Protein AF-A0A7S1DE51-F1 (afdb_monomer)

Solvent-accessible surface area (backbone atoms only — not comparable to full-atom values): 12228 Å² total; per-residue (Å²): 134,90,85,90,79,68,69,66,63,54,55,54,55,53,52,54,51,40,44,75,69,64,74,58,67,80,78,76,66,82,77,62,55,68,38,77,47,68,48,75,79,37,70,36,17,34,47,42,58,67,30,82,71,28,34,23,22,79,42,65,69,58,28,50,63,46,34,77,73,41,85,66,42,11,26,41,23,38,54,49,58,64,81,82,48,47,95,38,59,60,77,14,38,22,24,26,13,25,28,75,53,72,40,83,38,93,64,51,15,33,19,30,40,53,43,79,44,62,62,79,69,82,79,80,80,89,79,77,87,81,74,77,70,85,72,81,73,84,54,96,76,47,67,63,53,55,52,49,51,52,49,50,52,52,50,48,51,52,51,54,51,50,52,52,52,45,58,74,68,66,52,80,70,59,61,61,51,54,55,54,50,52,56,52,49,50,59,56,61,65,65,71,80,74,70,89,82,82,81,89,79,79,90,81,128

pLDDT: mean 72.4, std 18.57, range [36.94, 95.94]

Mean predicted aligned error: 20.58 Å

Organism: Hemiselmis andersenii (NCBI:txid464988)

Sequence (205 aa):
GGGSTGSEAAALGDIERMVSKGQLTPEQEPSGELCRSYSAPVQSKYLEGCVDECRSFETLQEAENHCDRVEGCGGVTHSLYGEGQSWHEGVGPYEVRAGPALKASKDGDISWVRIEHDCNDDSQGGFGSWGGEYVTDVEQTETSLITFVTWLVLLGGVFAGGVMFSYKKGHPVTVTYVDRARDALQKVVGRKVNIPGASERYEAL

Structure (mmCIF, N/CA/C/O backbone):
data_AF-A0A7S1DE51-F1
#
_entry.id   AF-A0A7S1DE51-F1
#
loop_
_atom_site.group_PDB
_atom_site.id
_atom_site.type_symbol
_atom_site.label_atom_id
_atom_site.label_alt_id
_atom_site.label_comp_id
_atom_site.label_asym_id
_atom_site.label_entity_id
_atom_site.label_seq_id
_atom_site.pdbx_PDB_ins_code
_atom_site.Cartn_x
_atom_site.Cartn_y
_atom_site.Cartn_z
_atom_site.occupancy
_atom_site.B_iso_or_equiv
_atom_site.auth_seq_id
_atom_site.auth_comp_id
_atom_site.auth_asym_id
_atom_site.auth_atom_id
_atom_site.pdbx_PDB_model_num
ATOM 1 N N . GLY A 1 1 ? -22.279 -63.263 46.364 1.00 36.94 1 GLY A N 1
ATOM 2 C CA . GLY A 1 1 ? -21.179 -62.457 45.800 1.00 36.94 1 GLY A CA 1
ATOM 3 C C . GLY A 1 1 ? -21.762 -61.629 44.681 1.00 36.94 1 GLY A C 1
ATOM 4 O O . GLY A 1 1 ? -22.474 -62.201 43.876 1.00 36.94 1 GLY A O 1
ATOM 5 N N . GLY A 1 2 ? -21.645 -60.307 44.640 1.00 49.06 2 GLY A N 1
ATOM 6 C CA . GLY A 1 2 ? -20.615 -59.453 45.229 1.00 49.06 2 GLY A CA 1
ATOM 7 C C . GLY A 1 2 ? -19.524 -59.216 44.189 1.00 49.06 2 GLY A C 1
ATOM 8 O O . GLY A 1 2 ? -18.659 -60.071 44.035 1.00 49.06 2 GLY A O 1
ATOM 9 N N . GLY A 1 3 ? -19.588 -58.089 43.479 1.00 46.81 3 GLY A N 1
ATOM 10 C CA . GLY A 1 3 ? -18.534 -57.665 42.564 1.00 46.81 3 GLY A CA 1
ATOM 11 C C . GLY A 1 3 ? -18.911 -56.424 41.757 1.00 46.81 3 GLY A C 1
ATOM 12 O O . GLY A 1 3 ? -19.877 -56.460 41.008 1.00 46.81 3 GLY A O 1
ATOM 13 N N . SER A 1 4 ? -18.086 -55.380 41.879 1.00 51.09 4 SER A N 1
ATOM 14 C CA . SER A 1 4 ? -18.005 -54.204 40.997 1.00 51.09 4 SER A CA 1
ATOM 15 C C . SER A 1 4 ? -18.902 -52.987 41.287 1.00 51.09 4 SER A C 1
ATOM 17 O O . SER A 1 4 ? -19.628 -52.528 40.416 1.00 51.09 4 SER A O 1
ATOM 19 N N . THR A 1 5 ? -18.771 -52.382 42.473 1.00 54.12 5 THR A N 1
ATOM 20 C CA . THR A 1 5 ? -19.170 -50.970 42.711 1.00 54.12 5 THR A CA 1
ATOM 21 C C . THR A 1 5 ? -18.009 -50.088 43.202 1.00 54.12 5 THR A C 1
ATOM 23 O O . THR A 1 5 ? -18.219 -48.958 43.627 1.00 54.12 5 THR A O 1
ATOM 26 N N . GLY A 1 6 ? -16.769 -50.596 43.178 1.00 55.41 6 GLY A N 1
ATOM 27 C CA . GLY A 1 6 ? -15.607 -49.920 43.774 1.00 55.41 6 GLY A CA 1
ATOM 28 C C . GLY A 1 6 ? -14.808 -49.006 42.838 1.00 55.41 6 GLY A C 1
ATOM 29 O O . GLY A 1 6 ? -14.105 -48.126 43.321 1.00 55.41 6 GLY A O 1
ATOM 30 N N . SER A 1 7 ? -14.888 -49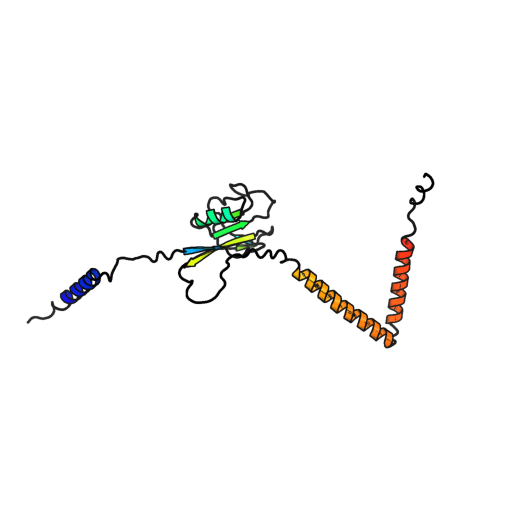.192 41.517 1.00 55.84 7 SER A N 1
ATOM 31 C CA . SER A 1 7 ? -14.033 -48.469 40.560 1.00 55.84 7 SER A CA 1
ATOM 32 C C . SER A 1 7 ? -14.594 -47.113 40.120 1.00 55.84 7 SER A C 1
ATOM 34 O O . SER A 1 7 ? -13.819 -46.207 39.835 1.00 55.84 7 SER A O 1
ATOM 36 N N . GLU A 1 8 ? -15.917 -46.936 40.106 1.00 54.56 8 GLU A N 1
ATOM 37 C CA . GLU A 1 8 ? -16.558 -45.670 39.700 1.00 54.56 8 GLU A CA 1
ATOM 38 C C . GLU A 1 8 ? -16.436 -44.575 40.769 1.00 54.56 8 GLU A C 1
ATOM 40 O O . GLU A 1 8 ? -16.140 -43.424 40.453 1.00 54.56 8 GLU A O 1
ATOM 45 N N . ALA A 1 9 ? -16.574 -44.934 42.049 1.00 57.22 9 ALA A N 1
ATOM 46 C CA . ALA A 1 9 ? -16.445 -43.976 43.148 1.00 57.22 9 ALA A CA 1
ATOM 47 C C . ALA A 1 9 ? -15.004 -43.455 43.316 1.00 57.22 9 ALA A C 1
ATOM 49 O O . ALA A 1 9 ? -14.800 -42.326 43.758 1.00 57.22 9 ALA A O 1
ATOM 50 N N . ALA A 1 10 ? -14.001 -44.255 42.935 1.00 58.66 10 ALA A N 1
ATOM 51 C CA . ALA A 1 10 ? -12.597 -43.856 42.993 1.00 58.66 10 ALA A CA 1
ATOM 52 C C . ALA A 1 10 ? -12.222 -42.849 41.890 1.00 58.66 10 ALA A C 1
ATOM 54 O O . ALA A 1 10 ? -11.435 -41.942 42.145 1.00 58.66 10 ALA A O 1
ATOM 55 N N . ALA A 1 11 ? -12.811 -42.965 40.694 1.00 59.16 11 ALA A N 1
ATOM 56 C CA . ALA A 1 11 ? -12.540 -42.050 39.584 1.00 59.16 11 ALA A CA 1
ATOM 57 C C . ALA A 1 11 ? -13.126 -40.647 39.824 1.00 59.16 11 ALA A C 1
ATOM 59 O O . ALA A 1 11 ? -12.487 -39.645 39.512 1.00 59.16 11 ALA A O 1
ATOM 60 N N . LEU A 1 12 ? -14.311 -40.564 40.438 1.00 61.12 12 LEU A N 1
ATOM 61 C CA . LEU A 1 12 ? -14.956 -39.285 40.759 1.00 61.12 12 LEU A CA 1
ATOM 62 C C . LEU A 1 12 ? -14.202 -38.500 41.843 1.00 61.12 12 LEU A C 1
ATOM 64 O O . LEU A 1 12 ? -14.024 -37.290 41.711 1.00 61.12 12 LEU A O 1
ATOM 68 N N . GLY A 1 13 ? -13.690 -39.186 42.869 1.00 67.50 13 GLY A N 1
ATOM 69 C CA . GLY A 1 13 ? -12.900 -38.542 43.922 1.00 67.50 13 GLY A CA 1
ATOM 70 C C . GLY A 1 13 ? -11.566 -37.975 43.425 1.00 67.50 13 GLY A C 1
ATOM 71 O O . GLY A 1 13 ? -11.084 -36.975 43.957 1.00 67.50 13 GLY A O 1
ATOM 72 N N . ASP A 1 14 ? -10.975 -38.577 42.389 1.00 68.31 14 ASP A N 1
ATOM 73 C CA . ASP A 1 14 ? -9.725 -38.081 41.803 1.00 68.31 14 ASP A CA 1
ATOM 74 C C . ASP A 1 14 ? -9.958 -36.830 40.941 1.00 68.31 14 ASP A C 1
ATOM 76 O O . ASP A 1 14 ? -9.153 -35.899 40.972 1.00 68.31 14 ASP A O 1
ATOM 80 N N . ILE A 1 15 ? -11.107 -36.741 40.260 1.00 63.12 15 ILE A N 1
ATOM 81 C CA . ILE A 1 15 ? -11.515 -35.539 39.517 1.00 63.12 15 ILE A CA 1
ATOM 82 C C . ILE A 1 15 ? -11.759 -34.364 40.474 1.00 63.12 15 ILE A C 1
ATOM 84 O O . ILE A 1 15 ? -11.197 -33.289 40.267 1.00 63.12 15 ILE A O 1
ATOM 88 N N . GLU A 1 16 ? -12.506 -34.558 41.567 1.00 69.62 16 GLU A N 1
ATOM 89 C CA . GLU A 1 16 ? -12.708 -33.503 42.578 1.00 69.62 16 GLU A CA 1
ATOM 90 C C . GLU A 1 16 ? -11.390 -33.053 43.219 1.00 69.62 16 GLU A C 1
ATOM 92 O O . GLU A 1 16 ? -11.189 -31.867 43.491 1.00 69.62 16 GLU A O 1
ATOM 97 N N . ARG A 1 17 ? -10.445 -33.979 43.409 1.00 67.56 17 ARG A N 1
ATOM 98 C CA . ARG A 1 17 ? -9.114 -33.658 43.928 1.00 67.56 17 ARG A CA 1
ATOM 99 C C . ARG A 1 17 ? -8.285 -32.832 42.945 1.00 67.56 17 ARG A C 1
ATOM 101 O O . ARG A 1 17 ? -7.527 -31.971 43.389 1.00 67.56 17 ARG A O 1
ATOM 108 N N . MET A 1 18 ? -8.410 -33.079 41.643 1.00 59.53 18 MET A N 1
ATOM 109 C CA . MET A 1 18 ? -7.743 -32.289 40.601 1.00 59.53 18 MET A CA 1
ATOM 110 C C . MET A 1 18 ? -8.354 -30.886 40.468 1.00 59.53 18 MET A C 1
ATOM 112 O O . MET A 1 18 ? -7.611 -29.909 40.363 1.00 59.53 18 MET A O 1
ATOM 116 N N . VAL A 1 19 ? -9.679 -30.756 40.592 1.00 67.25 19 VAL A N 1
ATOM 117 C CA . VAL A 1 19 ? -10.373 -29.454 40.629 1.00 67.25 19 VAL A CA 1
ATOM 118 C C . VAL A 1 19 ? -9.994 -28.663 41.888 1.00 67.25 19 VAL A C 1
ATOM 120 O O . VAL A 1 19 ? -9.613 -27.498 41.801 1.00 67.25 19 VAL A O 1
ATOM 123 N N . SER A 1 20 ? -9.989 -29.303 43.063 1.00 68.62 20 SER A N 1
ATOM 124 C CA . SER A 1 20 ? -9.637 -28.656 44.338 1.00 68.62 20 SER A CA 1
ATOM 125 C C . SER A 1 20 ? -8.171 -28.218 44.423 1.00 68.62 20 SER A C 1
ATOM 127 O O . SER A 1 20 ? -7.861 -27.295 45.176 1.00 68.62 20 SER A O 1
ATOM 129 N N . LYS A 1 21 ? -7.264 -28.865 43.684 1.00 66.94 21 LYS A N 1
ATOM 130 C CA . LYS A 1 21 ? -5.850 -28.469 43.588 1.00 66.94 21 LYS A CA 1
ATOM 131 C C . LYS A 1 21 ? -5.604 -27.341 42.576 1.00 66.94 21 LYS A C 1
ATOM 133 O O . LYS A 1 21 ? -4.448 -26.984 42.368 1.00 66.94 21 LYS A O 1
ATOM 138 N N . GLY A 1 22 ? -6.654 -26.793 41.958 1.00 55.06 22 GLY A N 1
ATOM 139 C CA . GLY A 1 22 ? -6.544 -25.707 40.982 1.00 55.06 22 GLY A CA 1
ATOM 140 C C . GLY A 1 22 ? -5.942 -26.136 39.643 1.00 55.06 22 GLY A C 1
ATOM 141 O O . GLY A 1 22 ? -5.444 -25.292 38.910 1.00 55.06 22 GLY A O 1
ATOM 142 N N . GLN A 1 23 ? -5.954 -27.436 39.324 1.00 54.50 23 GLN A N 1
ATOM 143 C CA . GLN A 1 23 ? -5.400 -27.962 38.069 1.00 54.50 23 GLN A CA 1
ATOM 144 C C . GLN A 1 23 ? -6.380 -27.901 36.892 1.00 54.50 23 GLN A C 1
ATOM 146 O O . GLN A 1 23 ? -5.978 -28.113 35.753 1.00 54.50 23 GLN A O 1
ATOM 151 N N . LEU A 1 24 ? -7.652 -27.610 37.161 1.00 42.78 24 LEU A N 1
ATOM 152 C CA . LEU A 1 24 ? -8.695 -27.411 36.161 1.00 42.78 24 LEU A CA 1
ATOM 153 C C . LEU A 1 24 ? -9.389 -26.084 36.463 1.00 42.78 24 LEU A C 1
ATOM 155 O O . LEU A 1 24 ? -10.476 -26.044 37.037 1.00 42.78 24 LEU A O 1
ATOM 159 N N . THR A 1 25 ? -8.721 -24.979 36.150 1.00 47.88 25 THR A N 1
ATOM 160 C CA . THR A 1 25 ? -9.425 -23.713 35.942 1.00 47.88 25 THR A CA 1
ATOM 161 C C . THR A 1 25 ? -10.254 -23.853 34.659 1.00 47.88 25 THR A C 1
ATOM 163 O O . THR A 1 25 ? -9.690 -24.298 33.657 1.00 47.88 25 THR A O 1
ATOM 166 N N . PRO A 1 26 ? -11.563 -23.533 34.668 1.00 51.66 26 PRO A N 1
ATOM 167 C CA . PRO A 1 26 ? -12.362 -23.496 33.443 1.00 51.66 26 PRO A CA 1
ATOM 168 C C . PRO A 1 26 ? -11.703 -22.508 32.483 1.00 51.66 26 PRO A C 1
ATOM 170 O O . PRO A 1 26 ? -11.252 -21.464 32.954 1.00 51.66 26 PRO A O 1
ATOM 173 N N . GLU A 1 27 ? -11.592 -22.891 31.208 1.00 50.53 27 GLU A N 1
ATOM 174 C CA . GLU A 1 27 ? -10.968 -22.153 30.107 1.00 50.53 27 GLU A CA 1
ATOM 175 C C . GLU A 1 27 ? -10.481 -20.747 30.482 1.00 50.53 27 GLU A C 1
ATOM 177 O O . GLU A 1 27 ? -11.200 -19.754 30.365 1.00 50.53 27 GLU A O 1
ATOM 182 N N . GLN A 1 28 ? -9.207 -20.646 30.861 1.00 45.66 28 GLN A N 1
ATOM 183 C CA . GLN A 1 28 ? -8.476 -19.474 30.426 1.00 45.66 28 GLN A CA 1
ATOM 184 C C . GLN A 1 28 ? -8.358 -19.655 28.917 1.00 45.66 28 GLN A C 1
ATOM 186 O O . GLN A 1 28 ? -7.453 -20.343 28.442 1.00 45.66 28 GLN A O 1
ATOM 191 N N . GLU A 1 29 ? -9.348 -19.134 28.179 1.00 51.69 29 GLU A N 1
ATOM 192 C CA . GLU A 1 29 ? -9.163 -18.872 26.760 1.00 51.69 29 GLU A CA 1
ATOM 193 C C . GLU A 1 29 ? -7.787 -18.223 26.651 1.00 51.69 29 GLU A C 1
ATOM 195 O O . GLU A 1 29 ? -7.493 -17.306 27.434 1.00 51.69 29 GLU A O 1
ATOM 200 N N . PRO A 1 30 ? -6.897 -18.700 25.769 1.00 50.75 30 PRO A N 1
ATOM 201 C CA . PRO A 1 30 ? -5.771 -17.883 25.412 1.00 50.75 30 PRO A CA 1
ATOM 202 C C . PRO A 1 30 ? -6.393 -16.645 24.770 1.00 50.75 30 PRO A C 1
ATOM 204 O O . PRO A 1 30 ? -6.630 -16.599 23.568 1.00 50.75 30 PRO A O 1
ATOM 207 N N . SER A 1 31 ? -6.635 -15.609 25.571 1.00 52.12 31 SER A N 1
ATOM 208 C CA . SER A 1 31 ? -6.520 -14.238 25.125 1.00 52.12 31 SER A CA 1
ATOM 209 C C . SER A 1 31 ? -5.041 -14.050 24.788 1.00 52.12 31 SER A C 1
ATOM 211 O O . SER A 1 31 ? -4.317 -13.336 25.479 1.00 52.12 31 SER A O 1
ATOM 213 N N . GLY A 1 32 ? -4.557 -14.799 23.791 1.00 56.06 32 GLY A N 1
ATOM 214 C CA . GLY A 1 32 ? -3.390 -14.419 23.037 1.00 56.06 32 GLY A CA 1
ATOM 215 C C . GLY A 1 32 ? -3.773 -13.055 22.520 1.00 56.06 32 GLY A C 1
ATOM 216 O O . GLY A 1 32 ? -4.706 -12.923 21.727 1.00 56.06 32 GLY A O 1
ATOM 217 N N . GLU A 1 33 ? -3.186 -12.033 23.126 1.00 65.75 33 GLU A N 1
ATOM 218 C CA . GLU A 1 33 ? -3.316 -10.681 22.636 1.00 65.75 33 GLU A CA 1
ATOM 219 C C . GLU A 1 33 ? -2.881 -10.760 21.170 1.00 65.75 33 GLU A C 1
ATOM 221 O O . GLU A 1 33 ? -1.765 -11.178 20.860 1.00 65.75 33 GLU A O 1
ATOM 226 N N . LEU A 1 34 ? -3.830 -10.550 20.258 1.00 73.44 34 LEU A N 1
ATOM 227 C CA . LEU A 1 34 ? -3.535 -10.545 18.835 1.00 73.44 34 LEU A CA 1
ATOM 228 C C . LEU A 1 34 ? -2.923 -9.186 18.541 1.00 73.44 34 LEU A C 1
ATOM 230 O O . LEU A 1 34 ? -3.608 -8.159 18.572 1.00 73.44 34 LEU A O 1
ATOM 234 N N . CYS A 1 35 ? -1.627 -9.192 18.267 1.00 83.94 35 CYS A N 1
ATOM 235 C CA . CYS A 1 35 ? -0.917 -8.020 17.807 1.00 83.94 35 CYS A CA 1
ATOM 236 C C . CYS A 1 35 ? -1.317 -7.763 16.355 1.00 83.94 35 CYS A C 1
ATOM 238 O O . CYS A 1 35 ? -1.325 -8.663 15.509 1.00 83.94 35 CYS A O 1
ATOM 240 N N . ARG A 1 36 ? -1.664 -6.509 16.064 1.00 86.56 36 ARG A N 1
ATOM 241 C CA . ARG A 1 36 ? -1.970 -6.047 14.710 1.00 86.56 36 ARG A CA 1
ATOM 242 C C . ARG A 1 36 ? -0.762 -5.297 14.175 1.00 86.56 36 ARG A C 1
ATOM 244 O O . ARG A 1 36 ? -0.235 -4.409 14.838 1.00 86.56 36 ARG A O 1
ATOM 251 N N . SER A 1 37 ? -0.315 -5.674 12.989 1.00 90.69 37 SER A N 1
ATOM 252 C CA . SER A 1 37 ? 0.696 -4.947 12.226 1.00 90.69 37 SER A CA 1
ATOM 253 C C . SER A 1 37 ? 0.227 -4.755 10.790 1.00 90.69 37 SER A C 1
ATOM 255 O O . SER A 1 37 ? -0.754 -5.359 10.353 1.00 90.69 37 SER A O 1
ATOM 257 N N . TYR A 1 38 ? 0.922 -3.898 10.050 1.00 92.50 38 TYR A N 1
ATOM 258 C CA . TYR A 1 38 ? 0.619 -3.612 8.654 1.00 92.50 38 TYR A CA 1
ATOM 259 C C . TYR A 1 38 ? 1.769 -4.067 7.760 1.00 92.50 38 TYR A C 1
ATOM 261 O O . TYR A 1 38 ? 2.944 -3.985 8.125 1.00 92.50 38 TYR A O 1
ATOM 269 N N . SER A 1 39 ? 1.429 -4.582 6.580 1.00 93.38 39 SER A N 1
ATOM 270 C CA . SER A 1 39 ? 2.417 -4.966 5.577 1.00 93.38 39 SER A CA 1
ATOM 271 C C . SER A 1 39 ? 3.178 -3.751 5.048 1.00 93.38 39 SER A C 1
ATOM 273 O O . SER A 1 39 ? 2.700 -2.620 5.098 1.00 93.38 39 SER A O 1
ATOM 275 N N . ALA A 1 40 ? 4.320 -4.001 4.407 1.00 93.31 40 ALA A N 1
ATOM 276 C CA . ALA A 1 40 ? 4.942 -3.008 3.537 1.00 93.31 40 ALA A CA 1
ATOM 277 C C . ALA A 1 40 ? 3.950 -2.517 2.451 1.00 93.31 40 ALA A C 1
ATOM 279 O O . ALA A 1 40 ? 3.053 -3.280 2.062 1.00 93.31 40 ALA A O 1
ATOM 280 N N . PRO A 1 41 ? 4.111 -1.280 1.940 1.00 94.00 41 PRO A N 1
ATOM 281 C CA . PRO A 1 41 ? 3.231 -0.718 0.921 1.00 94.00 41 PRO A CA 1
ATOM 282 C C . PRO A 1 41 ? 3.269 -1.547 -0.365 1.00 94.00 41 PRO A C 1
ATOM 284 O O . PRO A 1 41 ? 4.320 -1.736 -0.983 1.00 94.00 41 PRO A O 1
ATOM 287 N N . VAL A 1 42 ? 2.103 -2.014 -0.804 1.00 93.94 42 VAL A N 1
ATOM 288 C CA . VAL A 1 42 ? 1.945 -2.773 -2.044 1.00 93.94 42 VAL A CA 1
ATOM 289 C C . VAL A 1 42 ? 1.469 -1.837 -3.147 1.00 93.94 42 VAL A C 1
ATOM 291 O O . VAL A 1 42 ? 0.316 -1.414 -3.154 1.00 93.94 42 VAL A O 1
ATOM 294 N N . GLN A 1 43 ? 2.361 -1.518 -4.083 1.00 94.38 43 GLN A N 1
ATOM 295 C CA . GLN A 1 43 ? 2.077 -0.593 -5.182 1.00 94.38 43 GLN A CA 1
ATOM 296 C C . GLN A 1 43 ? 1.182 -1.202 -6.268 1.00 94.38 43 GLN A C 1
ATOM 298 O O . GLN A 1 43 ? 1.215 -2.411 -6.520 1.00 94.38 43 GLN A O 1
ATOM 303 N N . SER A 1 44 ? 0.451 -0.332 -6.976 1.00 92.44 44 SER A N 1
ATOM 304 C CA . SER A 1 44 ? -0.457 -0.686 -8.078 1.00 92.44 44 SER A CA 1
ATOM 305 C C . SER A 1 44 ? -1.494 -1.744 -7.697 1.00 92.44 44 SER A C 1
ATOM 307 O O . SER A 1 44 ? -1.949 -2.525 -8.542 1.00 92.44 44 SER A O 1
ATOM 309 N N . LYS A 1 45 ? -1.869 -1.793 -6.417 1.00 93.38 45 LYS A N 1
ATOM 310 C CA . LYS A 1 45 ? -2.876 -2.711 -5.900 1.00 93.38 45 LYS A CA 1
ATOM 311 C C . LYS A 1 45 ? -3.749 -2.037 -4.856 1.00 93.38 45 LYS A C 1
ATOM 313 O O . LYS A 1 45 ? -3.275 -1.247 -4.047 1.00 93.38 45 LYS A O 1
ATOM 318 N N . TYR A 1 46 ? -5.018 -2.419 -4.865 1.00 92.62 46 TYR A N 1
ATOM 319 C CA . TYR A 1 46 ? -6.020 -1.970 -3.909 1.00 92.62 46 TYR A CA 1
ATOM 320 C C . TYR A 1 46 ? -6.627 -3.162 -3.164 1.00 92.62 46 TYR A C 1
ATOM 322 O O . TYR A 1 46 ? -6.706 -4.265 -3.719 1.00 92.62 46 TYR A O 1
ATOM 330 N N . LEU A 1 47 ? -7.073 -2.955 -1.926 1.00 93.38 47 LEU A N 1
ATOM 331 C CA . LEU A 1 47 ? -7.806 -3.971 -1.166 1.00 93.38 47 LEU A CA 1
ATOM 332 C C . LEU A 1 47 ? -9.269 -4.020 -1.609 1.00 93.38 47 LEU A C 1
ATOM 334 O O . LEU A 1 47 ? -9.918 -2.990 -1.785 1.00 93.38 47 LEU A O 1
ATOM 338 N N . GLU A 1 48 ? -9.810 -5.212 -1.825 1.00 91.62 48 GLU A N 1
ATOM 339 C CA . GLU A 1 48 ? -11.220 -5.356 -2.185 1.00 91.62 48 GLU A CA 1
ATOM 340 C C . GLU A 1 48 ? -12.145 -5.266 -0.963 1.00 91.62 48 GLU A C 1
ATOM 342 O O . GLU A 1 48 ? -11.832 -5.770 0.110 1.00 91.62 48 GLU A O 1
ATOM 347 N N . GLY A 1 49 ? -13.336 -4.697 -1.162 1.00 89.94 49 GLY A N 1
ATOM 348 C CA . GLY A 1 49 ? -14.403 -4.670 -0.166 1.00 89.94 49 GLY A CA 1
ATOM 349 C C . GLY A 1 49 ? -14.365 -3.419 0.705 1.00 89.94 49 GLY A C 1
ATOM 350 O O . GLY A 1 49 ? -13.299 -2.936 1.077 1.00 89.94 49 GLY A O 1
ATOM 351 N N . CYS A 1 50 ? -15.547 -2.906 1.036 1.00 89.31 50 CYS A N 1
ATOM 352 C CA . CYS A 1 50 ? -15.697 -1.773 1.940 1.00 89.31 50 CYS A CA 1
ATOM 353 C C . CYS A 1 50 ? -15.980 -2.252 3.355 1.00 89.31 50 CYS A C 1
ATOM 355 O O . CYS A 1 50 ? -16.796 -3.151 3.560 1.00 89.31 50 CYS A O 1
ATOM 357 N N . VAL A 1 51 ? -15.333 -1.606 4.316 1.00 92.12 51 VAL A N 1
ATOM 358 C CA . VAL A 1 51 ? -15.656 -1.709 5.735 1.00 92.12 51 VAL A CA 1
ATOM 359 C C . VAL A 1 51 ? -15.968 -0.303 6.232 1.00 92.12 51 VAL A C 1
ATOM 361 O O . VAL A 1 51 ? -15.363 0.644 5.736 1.00 92.12 51 VAL A O 1
ATOM 364 N N . ASP A 1 52 ? -16.939 -0.162 7.136 1.00 89.94 52 ASP A N 1
ATOM 365 C CA . ASP A 1 52 ? -17.375 1.149 7.645 1.00 89.94 52 ASP A CA 1
ATOM 366 C C . ASP A 1 52 ? -17.614 2.165 6.508 1.00 89.94 52 ASP A C 1
ATOM 368 O O . ASP A 1 52 ? -17.014 3.230 6.463 1.00 89.94 52 ASP A O 1
ATOM 372 N N . GLU A 1 53 ? -18.394 1.761 5.499 1.00 88.81 53 GLU A N 1
ATOM 373 C CA . GLU A 1 53 ? -18.710 2.583 4.317 1.00 88.81 53 GLU A CA 1
ATOM 374 C C . GLU A 1 53 ? -17.489 3.067 3.506 1.00 88.81 53 GLU A C 1
ATOM 376 O O . GLU A 1 53 ? -17.572 4.067 2.801 1.00 88.81 53 GLU A O 1
ATOM 381 N N . CYS A 1 54 ? -16.370 2.326 3.544 1.00 89.06 54 CYS A N 1
ATOM 382 C CA . CYS A 1 54 ? -15.107 2.727 2.907 1.00 89.06 54 CYS A CA 1
ATOM 383 C C . CYS A 1 54 ? -14.611 4.089 3.424 1.00 89.06 54 CYS A C 1
ATOM 385 O O . CYS A 1 54 ? -14.100 4.912 2.66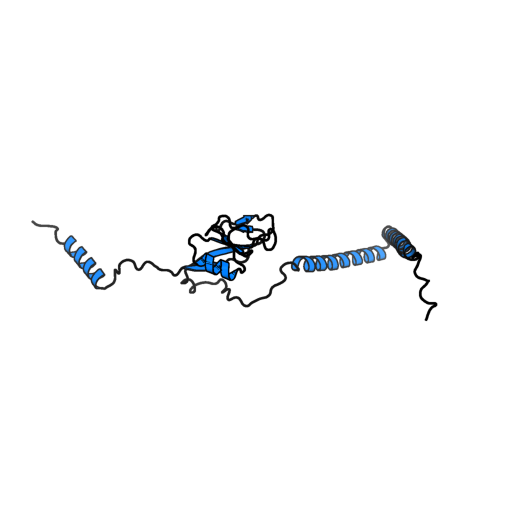1 1.00 89.06 54 CYS A O 1
ATOM 387 N N . ARG A 1 55 ? -14.778 4.335 4.729 1.00 90.88 55 ARG A N 1
ATOM 388 C CA . ARG A 1 55 ? -14.423 5.611 5.341 1.00 90.88 55 ARG A CA 1
ATOM 389 C C . ARG A 1 55 ? -12.997 6.034 5.009 1.00 90.88 55 ARG A C 1
ATOM 391 O O . ARG A 1 55 ? -12.060 5.236 5.101 1.00 90.88 55 ARG A O 1
ATOM 398 N N . SER A 1 56 ? -12.854 7.305 4.650 1.00 91.75 56 SER A N 1
ATOM 399 C CA . SER A 1 56 ? -11.583 7.884 4.231 1.00 91.75 56 SER A CA 1
ATOM 400 C C . SER A 1 56 ? -11.009 8.883 5.239 1.00 91.75 56 SER A C 1
ATOM 402 O O . SER A 1 56 ? -11.738 9.637 5.890 1.00 91.75 56 SER A O 1
ATOM 404 N N . PHE A 1 57 ? -9.682 8.899 5.340 1.00 92.19 57 PHE A N 1
ATOM 405 C CA . PHE A 1 57 ? -8.902 9.667 6.307 1.00 92.19 57 PHE A CA 1
ATOM 406 C C . PHE A 1 57 ? -7.790 10.453 5.612 1.00 92.19 57 PHE A C 1
ATOM 408 O O . PHE A 1 57 ? -7.310 10.074 4.539 1.00 92.19 57 PHE A O 1
ATOM 415 N N . GLU A 1 58 ? -7.362 11.554 6.231 1.00 91.06 58 GLU A N 1
ATOM 416 C CA . GLU A 1 58 ? -6.301 12.414 5.686 1.00 91.06 58 GLU A CA 1
ATOM 417 C C . GLU A 1 58 ? -4.917 11.770 5.800 1.00 91.06 58 GLU A C 1
ATOM 419 O O . GLU A 1 58 ? -4.043 12.020 4.970 1.00 91.06 58 GLU A O 1
ATOM 424 N N . THR A 1 59 ? -4.713 10.931 6.819 1.00 92.75 59 THR A N 1
ATOM 425 C CA . THR A 1 59 ? -3.415 10.322 7.118 1.00 92.75 59 THR A CA 1
ATOM 426 C C . THR A 1 59 ? -3.509 8.804 7.219 1.00 92.75 59 THR A C 1
ATOM 428 O O . THR A 1 59 ? -4.506 8.260 7.696 1.00 92.75 59 THR A O 1
ATOM 431 N N . LEU A 1 60 ? -2.430 8.121 6.821 1.00 93.88 60 LEU A N 1
ATOM 432 C CA . LEU A 1 60 ? -2.310 6.666 6.938 1.00 93.88 60 LEU A CA 1
ATOM 433 C C . LEU A 1 60 ? -2.494 6.204 8.390 1.00 93.88 60 LEU A C 1
ATOM 435 O O . LEU A 1 60 ? -3.289 5.311 8.653 1.00 93.88 60 LEU A O 1
ATOM 439 N N . GLN A 1 61 ? -1.819 6.869 9.330 1.00 94.56 61 GLN A N 1
ATOM 440 C CA . GLN A 1 61 ? -1.858 6.520 10.751 1.00 94.56 61 GLN A CA 1
ATOM 441 C C . GLN A 1 61 ? -3.281 6.561 11.326 1.00 94.56 61 GLN A C 1
ATOM 443 O O . GLN A 1 61 ? -3.638 5.742 12.171 1.00 94.56 61 GLN A O 1
ATOM 448 N N . GLU A 1 62 ? -4.096 7.528 10.903 1.00 94.44 62 GLU A N 1
ATOM 449 C CA . GLU A 1 62 ? -5.489 7.630 11.337 1.00 94.44 62 GLU A CA 1
ATOM 450 C C . GLU A 1 62 ? -6.340 6.491 10.765 1.00 94.44 62 GLU A C 1
ATOM 452 O O . GLU A 1 62 ? -7.105 5.873 11.507 1.00 94.44 62 GLU A O 1
ATOM 457 N N . ALA A 1 63 ? -6.147 6.160 9.485 1.00 94.38 63 ALA A N 1
ATOM 458 C CA . ALA A 1 63 ? -6.819 5.036 8.844 1.00 94.38 63 ALA A CA 1
ATOM 459 C C . ALA A 1 63 ? -6.451 3.691 9.492 1.00 94.38 63 ALA A C 1
ATOM 461 O O . ALA A 1 63 ? -7.335 2.876 9.739 1.00 94.38 63 ALA A O 1
ATOM 462 N N . GLU A 1 64 ? -5.176 3.471 9.823 1.00 94.62 64 GLU A N 1
ATOM 463 C CA . GLU A 1 64 ? -4.703 2.275 10.535 1.00 94.62 64 GLU A CA 1
ATOM 464 C C . GLU A 1 64 ? -5.331 2.180 11.932 1.00 94.62 64 GLU A C 1
ATOM 466 O O . GLU A 1 64 ? -5.959 1.179 12.279 1.00 94.62 64 GLU A O 1
ATOM 471 N N . ASN A 1 65 ? -5.277 3.272 12.703 1.00 94.19 65 ASN A N 1
ATOM 472 C CA . ASN A 1 65 ? -5.874 3.338 14.039 1.00 94.19 65 ASN A CA 1
ATOM 473 C C . ASN A 1 65 ? -7.388 3.084 14.033 1.00 94.19 65 ASN A C 1
ATOM 475 O O . ASN A 1 65 ? -7.937 2.607 15.032 1.00 94.19 65 ASN A O 1
ATOM 479 N N . HIS A 1 66 ? -8.078 3.460 12.953 1.00 94.44 66 HIS A N 1
ATOM 480 C CA . HIS A 1 66 ? -9.496 3.170 12.763 1.00 94.44 66 HIS A CA 1
ATOM 481 C C . HIS A 1 66 ? -9.716 1.715 12.349 1.00 94.44 66 HIS A C 1
ATOM 483 O O . HIS A 1 66 ? -10.528 1.020 12.956 1.00 94.44 66 HIS A O 1
ATOM 489 N N . CYS A 1 67 ? -8.942 1.224 11.383 1.00 94.75 67 CYS A N 1
ATOM 490 C CA . CYS A 1 67 ? -8.978 -0.158 10.911 1.00 94.75 67 CYS A CA 1
ATOM 491 C C . CYS A 1 67 ? -8.735 -1.173 12.041 1.00 94.75 67 CYS A C 1
ATOM 493 O O . CYS A 1 67 ? -9.358 -2.234 12.061 1.00 94.75 67 CYS A O 1
ATOM 495 N N . ASP A 1 68 ? -7.911 -0.839 13.034 1.00 92.75 68 ASP A N 1
ATOM 496 C CA . ASP A 1 68 ? -7.661 -1.688 14.206 1.00 92.75 68 ASP A CA 1
ATOM 497 C C . ASP A 1 68 ? -8.871 -1.833 15.140 1.00 92.75 68 ASP A C 1
ATOM 499 O O . ASP A 1 68 ? -8.960 -2.802 15.898 1.00 92.75 68 ASP A O 1
ATOM 503 N N . ARG A 1 69 ? -9.808 -0.879 15.098 1.00 92.12 69 ARG A N 1
ATOM 504 C CA . ARG A 1 69 ? -11.034 -0.874 15.917 1.00 92.12 69 ARG A CA 1
ATOM 505 C C . ARG A 1 69 ? -12.223 -1.485 15.192 1.00 92.12 69 ARG A C 1
ATOM 507 O O . ARG A 1 69 ? -13.207 -1.836 15.837 1.00 92.12 69 ARG A O 1
ATOM 514 N N . VAL A 1 70 ? -12.149 -1.571 13.867 1.00 92.44 70 VAL A N 1
ATOM 515 C CA . VAL A 1 70 ? -13.238 -2.055 13.027 1.00 92.44 70 VAL A CA 1
ATOM 516 C C . VAL A 1 70 ? -13.054 -3.546 12.750 1.00 92.44 70 VAL A C 1
ATOM 518 O O . VAL A 1 70 ? -12.065 -3.999 12.161 1.00 92.44 70 VAL A O 1
ATOM 521 N N . GLU A 1 71 ? -14.044 -4.330 13.172 1.00 90.38 71 GLU A N 1
ATOM 522 C CA . GLU A 1 71 ? -14.105 -5.752 12.853 1.00 90.38 71 GLU A CA 1
ATOM 523 C C . GLU A 1 71 ? -14.224 -5.960 11.340 1.00 90.38 71 GLU A C 1
ATOM 525 O O . GLU A 1 71 ? -14.966 -5.266 10.646 1.00 90.38 71 GLU A O 1
ATOM 530 N N . GLY A 1 72 ? -13.465 -6.922 10.814 1.00 91.19 72 GLY A N 1
ATOM 531 C CA . GLY A 1 72 ? -13.448 -7.213 9.382 1.00 91.19 72 GLY A CA 1
ATOM 532 C C . GLY A 1 72 ? -12.676 -6.211 8.522 1.00 91.19 72 GLY A C 1
ATOM 533 O O . GLY A 1 72 ? -12.741 -6.329 7.304 1.00 91.19 72 GLY A O 1
ATOM 534 N N . CYS A 1 73 ? -11.940 -5.254 9.103 1.00 94.50 73 CYS A N 1
ATOM 535 C CA . CYS A 1 73 ? -10.987 -4.461 8.329 1.00 94.50 73 CYS A CA 1
ATOM 536 C C . CYS A 1 73 ? -9.775 -5.313 7.915 1.00 94.50 73 CYS A C 1
ATOM 538 O O . CYS A 1 73 ? -9.120 -5.931 8.745 1.00 94.50 73 CYS A O 1
ATOM 540 N N . GLY A 1 74 ? -9.474 -5.355 6.624 1.00 94.56 74 GLY A N 1
ATOM 541 C CA . GLY A 1 74 ? -8.346 -6.087 6.048 1.00 94.56 74 GLY A CA 1
ATOM 542 C C . GLY A 1 74 ? -7.129 -5.208 5.778 1.00 94.56 74 GLY A C 1
ATOM 543 O O . GLY A 1 74 ? -6.064 -5.733 5.459 1.00 94.56 74 GLY A O 1
ATOM 544 N N . GLY A 1 75 ? -7.266 -3.885 5.905 1.00 95.31 75 GLY A N 1
ATOM 545 C CA . GLY A 1 75 ? -6.172 -2.936 5.743 1.00 95.31 75 GLY A CA 1
ATOM 546 C C . GLY A 1 75 ? -6.614 -1.576 5.207 1.00 95.31 75 GLY A C 1
ATOM 547 O O . GLY A 1 75 ? -7.800 -1.240 5.194 1.00 95.31 75 GLY A O 1
ATOM 548 N N . VAL A 1 76 ? -5.635 -0.805 4.740 1.00 95.31 76 VAL A N 1
AT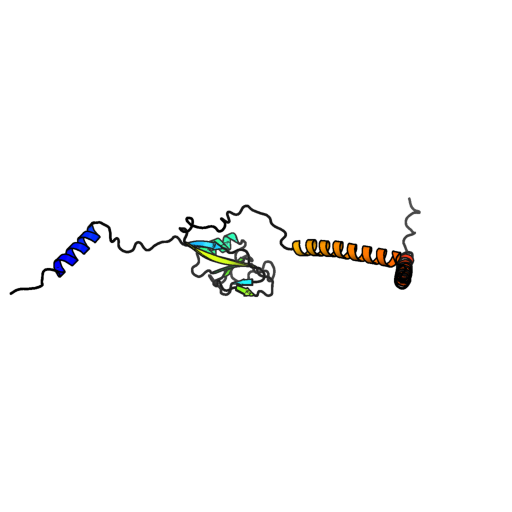OM 549 C CA . VAL A 1 76 ? -5.813 0.557 4.222 1.00 95.31 76 VAL A CA 1
ATOM 550 C C . VAL A 1 76 ? -5.375 0.616 2.762 1.00 95.31 76 VAL A C 1
ATOM 552 O O . VAL A 1 76 ? -4.379 0.009 2.372 1.00 95.31 76 VAL A O 1
ATOM 555 N N . THR A 1 77 ? -6.111 1.345 1.929 1.00 94.75 77 THR A N 1
ATOM 556 C CA . THR A 1 77 ? -5.745 1.649 0.541 1.00 94.75 77 THR A CA 1
ATOM 557 C C . THR A 1 77 ? -5.651 3.159 0.357 1.00 94.75 77 THR A C 1
ATOM 559 O O . THR A 1 77 ? -6.596 3.876 0.654 1.00 94.75 77 THR A O 1
ATOM 562 N N . HIS A 1 78 ? -4.530 3.640 -0.169 1.00 93.00 78 HIS A N 1
ATOM 563 C CA . HIS A 1 78 ? -4.366 5.002 -0.654 1.00 93.00 78 HIS A CA 1
ATOM 564 C C . HIS A 1 78 ? -4.774 5.075 -2.126 1.00 93.00 78 HIS A C 1
ATOM 566 O O . HIS A 1 78 ? -4.073 4.547 -2.998 1.00 93.00 78 HIS A O 1
ATOM 572 N N . SER A 1 79 ? -5.908 5.724 -2.386 1.00 86.12 79 SER A N 1
ATOM 573 C CA . SER A 1 79 ? -6.404 5.972 -3.739 1.00 86.12 79 SER A CA 1
ATOM 574 C C . SER A 1 79 ? -5.585 7.084 -4.393 1.00 86.12 79 SER A C 1
ATOM 576 O O . SER A 1 79 ? -5.562 8.213 -3.905 1.00 86.12 79 SER A O 1
ATOM 578 N N . LEU A 1 80 ? -4.935 6.779 -5.518 1.00 81.50 80 LEU A N 1
ATOM 579 C CA . LEU A 1 80 ? -4.289 7.794 -6.368 1.00 81.50 80 LEU A CA 1
ATOM 580 C C . LEU A 1 80 ? -5.235 8.359 -7.427 1.00 81.50 80 LEU A C 1
ATOM 582 O O . LEU A 1 80 ? -4.895 9.308 -8.139 1.00 81.50 80 LEU A O 1
ATOM 586 N N . TYR A 1 81 ? -6.436 7.798 -7.542 1.00 65.75 81 TYR A N 1
ATOM 587 C CA . TYR A 1 81 ? -7.417 8.303 -8.479 1.00 65.75 81 TYR A CA 1
ATOM 588 C C . TYR A 1 81 ? -7.911 9.688 -8.053 1.00 65.75 81 TYR A C 1
ATOM 590 O O . TYR A 1 81 ? -8.524 9.837 -6.999 1.00 65.75 81 TYR A O 1
ATOM 598 N N . GLY A 1 82 ? -7.673 10.689 -8.905 1.00 58.75 82 GLY A N 1
ATOM 599 C CA . GLY A 1 82 ? -8.168 12.051 -8.711 1.00 58.75 82 GLY A CA 1
ATOM 600 C C . GLY A 1 82 ? -7.623 12.716 -7.448 1.00 58.75 82 GLY A C 1
ATOM 601 O O . GLY A 1 82 ? -8.425 13.101 -6.606 1.00 58.75 82 GLY A O 1
ATOM 602 N N . GLU A 1 83 ? -6.290 12.827 -7.325 1.00 51.22 83 GLU A N 1
ATOM 603 C CA . GLU A 1 83 ? -5.563 13.410 -6.178 1.00 51.22 83 GLU A CA 1
ATOM 604 C C . GLU A 1 83 ? -6.395 14.415 -5.353 1.00 51.22 83 GLU A C 1
ATOM 606 O O . GLU A 1 83 ? -6.689 15.526 -5.800 1.00 51.22 83 GLU A O 1
ATOM 611 N N . GLY A 1 84 ? -6.787 13.996 -4.143 1.00 52.22 84 GLY A N 1
ATOM 612 C CA . GLY A 1 84 ? -7.577 14.795 -3.200 1.00 52.22 84 GLY A CA 1
ATOM 613 C C . GLY A 1 84 ? -9.090 14.542 -3.199 1.00 52.22 84 GLY A C 1
ATOM 614 O O . GLY A 1 84 ? -9.806 15.275 -2.520 1.00 52.22 84 GLY A O 1
ATOM 615 N N . GLN A 1 85 ? -9.598 13.545 -3.929 1.00 50.75 85 GLN A N 1
ATOM 616 C CA . GLN A 1 85 ? -11.016 13.169 -3.896 1.00 50.75 85 GLN A CA 1
ATOM 617 C C . GLN A 1 85 ? -11.230 11.874 -3.107 1.00 50.75 85 GLN A C 1
ATOM 619 O O . GLN A 1 85 ? -10.653 10.838 -3.429 1.00 50.75 85 GLN A O 1
ATOM 624 N N . SER A 1 86 ? -12.082 11.939 -2.083 1.00 56.53 86 SER A N 1
ATOM 625 C CA . SER A 1 86 ? -12.632 10.762 -1.419 1.00 56.53 86 SER A CA 1
ATOM 626 C C . SER A 1 86 ? -13.727 10.157 -2.305 1.00 56.53 86 SER A C 1
ATOM 628 O O . SER A 1 86 ? -14.632 10.858 -2.763 1.00 56.53 86 SER A O 1
ATOM 630 N N . TRP A 1 87 ? -13.652 8.853 -2.591 1.00 57.28 87 TRP A N 1
ATOM 631 C CA . TRP A 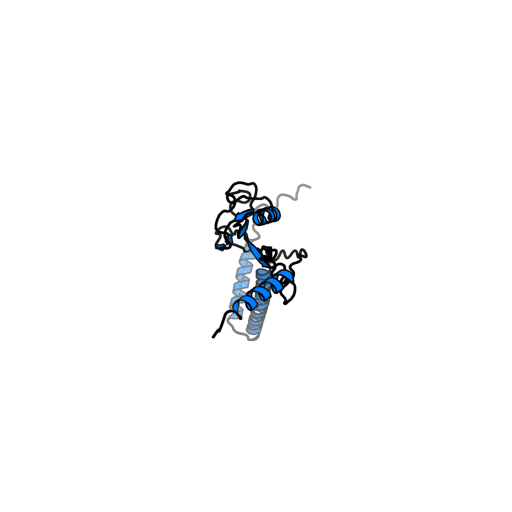1 87 ? -14.726 8.154 -3.317 1.00 57.28 87 TRP A CA 1
ATOM 632 C C . TRP A 1 87 ? -15.948 7.901 -2.432 1.00 57.28 87 TRP A C 1
ATOM 634 O O . TRP A 1 87 ? -17.064 7.703 -2.921 1.00 57.28 87 TRP A O 1
ATOM 644 N N . HIS A 1 88 ? -15.707 7.895 -1.125 1.00 68.56 88 HIS A N 1
ATOM 645 C CA . HIS A 1 88 ? -16.614 7.466 -0.078 1.00 68.56 88 HIS A CA 1
ATOM 646 C C . HIS A 1 88 ? -16.601 8.462 1.086 1.00 68.56 88 HIS A C 1
ATOM 648 O O . HIS A 1 88 ? -15.910 9.480 1.043 1.00 68.56 88 HIS A O 1
ATOM 654 N N . GLU A 1 89 ? -17.405 8.212 2.117 1.00 69.75 89 GLU A N 1
ATOM 655 C CA . GLU A 1 89 ? -17.566 9.147 3.229 1.00 69.75 89 GLU A CA 1
ATOM 656 C C . GLU A 1 89 ? -16.211 9.468 3.891 1.00 69.75 89 GLU A C 1
ATOM 658 O O . GLU A 1 89 ? -15.479 8.581 4.327 1.00 69.75 89 GLU A O 1
ATOM 663 N N . GLY A 1 90 ? -15.837 10.748 3.930 1.00 74.12 90 GLY A N 1
ATOM 664 C CA . GLY A 1 90 ? -14.600 11.204 4.563 1.00 74.12 90 GLY A CA 1
ATOM 665 C C . GLY A 1 90 ? -13.867 12.283 3.772 1.00 74.12 90 GLY A C 1
ATOM 666 O O . GLY A 1 90 ? -14.426 12.909 2.868 1.00 74.12 90 GLY A O 1
ATOM 667 N N . VAL A 1 91 ? -12.629 12.543 4.183 1.00 81.50 91 VAL A N 1
ATOM 668 C CA . VAL A 1 91 ? -11.910 13.795 3.887 1.00 81.50 91 VAL A CA 1
ATOM 669 C C . VAL A 1 91 ? -10.552 13.601 3.212 1.00 81.50 91 VAL A C 1
ATOM 671 O O . VAL A 1 91 ? -9.884 14.589 2.920 1.00 81.50 91 VAL A O 1
ATOM 674 N N . GLY A 1 92 ? -10.127 12.366 2.938 1.00 86.56 92 GLY A N 1
ATOM 675 C CA . GLY A 1 92 ? -8.764 12.129 2.466 1.00 86.56 92 GLY A CA 1
ATOM 676 C C . GLY A 1 92 ? -8.584 10.916 1.559 1.00 86.56 92 GLY A C 1
ATOM 677 O O . GLY A 1 92 ? -9.558 10.275 1.173 1.00 86.56 92 GLY A O 1
ATOM 678 N N . PRO A 1 93 ? -7.333 10.626 1.166 1.00 90.25 93 PRO A N 1
ATOM 679 C CA . PRO A 1 93 ? -7.034 9.603 0.169 1.00 90.25 93 PRO A CA 1
ATOM 680 C C . PRO A 1 93 ? -6.868 8.194 0.761 1.00 90.25 93 PRO A C 1
ATOM 682 O O . PRO A 1 93 ? -6.775 7.232 0.000 1.00 90.25 93 PRO A O 1
ATOM 685 N N . TYR A 1 94 ? -6.795 8.058 2.091 1.00 92.81 94 TYR A N 1
ATOM 686 C CA . TYR A 1 94 ? -6.594 6.776 2.771 1.00 92.81 94 TYR A CA 1
ATOM 687 C C . TYR A 1 94 ? -7.932 6.167 3.173 1.00 92.81 94 TYR A C 1
ATOM 689 O O . TYR A 1 94 ? -8.593 6.670 4.073 1.00 92.81 94 TYR A O 1
ATOM 697 N N . GLU A 1 95 ? -8.316 5.068 2.541 1.00 92.62 95 GLU A N 1
ATOM 698 C CA . GLU A 1 95 ? -9.593 4.390 2.761 1.00 92.62 95 GLU A CA 1
ATOM 699 C C . GLU A 1 95 ? -9.390 3.071 3.505 1.00 92.62 95 GLU A C 1
ATOM 701 O O . GLU A 1 95 ? -8.531 2.265 3.130 1.00 92.62 95 GLU A O 1
ATOM 706 N N . VAL A 1 96 ? -10.208 2.813 4.529 1.00 93.94 96 VAL A N 1
ATOM 707 C CA . VAL A 1 96 ? -10.239 1.500 5.193 1.00 93.94 96 VAL A CA 1
ATOM 708 C C . VAL A 1 96 ? -11.045 0.502 4.369 1.00 93.94 96 VAL A C 1
ATOM 710 O O . VAL A 1 96 ? -12.122 0.810 3.853 1.00 93.94 96 VAL A O 1
ATOM 713 N N . ARG A 1 97 ? -10.527 -0.721 4.227 1.00 94.56 97 ARG A N 1
ATOM 714 C CA . ARG A 1 97 ? -11.115 -1.746 3.356 1.00 94.56 97 ARG A CA 1
ATOM 715 C C . ARG A 1 97 ? -11.170 -3.106 4.029 1.00 94.56 97 ARG A C 1
ATOM 717 O O . ARG A 1 97 ? -10.389 -3.395 4.927 1.00 94.56 97 ARG A O 1
ATOM 724 N N . ALA A 1 98 ? -12.125 -3.935 3.615 1.00 92.81 98 ALA A N 1
ATOM 725 C CA . ALA A 1 98 ? -12.454 -5.180 4.312 1.00 92.81 98 ALA A CA 1
ATOM 726 C C . ALA A 1 98 ? -11.505 -6.345 3.986 1.00 92.81 98 ALA A C 1
ATOM 728 O O . ALA A 1 98 ? -11.179 -7.169 4.835 1.00 92.81 98 ALA A O 1
ATOM 729 N N . GLY A 1 99 ? -11.098 -6.471 2.727 1.00 83.19 99 GLY A N 1
ATOM 730 C CA . GLY A 1 99 ? -10.412 -7.663 2.254 1.00 83.19 99 GLY A CA 1
ATOM 731 C C . GLY A 1 99 ? -8.912 -7.631 2.534 1.00 83.19 99 GLY A C 1
ATOM 732 O O . GLY A 1 99 ? -8.290 -6.594 2.339 1.00 83.19 99 GLY A O 1
ATOM 733 N N . PRO A 1 100 ? -8.286 -8.779 2.847 1.00 79.19 100 PRO A N 1
ATOM 734 C CA . PRO A 1 100 ? -6.856 -8.965 2.605 1.00 79.19 100 PRO A CA 1
ATOM 735 C C . PRO A 1 100 ? -6.565 -9.224 1.112 1.00 79.19 100 PRO A C 1
ATOM 737 O O . PRO A 1 100 ? -5.412 -9.284 0.686 1.00 79.19 100 PRO A O 1
ATOM 740 N N . ALA A 1 101 ? -7.608 -9.433 0.297 1.00 90.50 101 ALA A N 1
ATOM 741 C CA . ALA A 1 101 ? -7.486 -9.713 -1.125 1.00 90.50 101 ALA A CA 1
ATOM 742 C C . ALA A 1 101 ? -7.083 -8.449 -1.897 1.00 90.50 101 ALA A C 1
ATOM 744 O O . ALA A 1 101 ? -7.838 -7.481 -1.986 1.00 90.50 101 ALA A O 1
ATOM 745 N N . LEU A 1 102 ? -5.893 -8.497 -2.493 1.00 91.81 102 LEU A N 1
ATOM 746 C CA . LEU A 1 102 ? -5.358 -7.429 -3.328 1.00 91.81 102 LEU A CA 1
ATOM 747 C C . LEU A 1 102 ? -5.796 -7.600 -4.785 1.00 91.81 102 LEU A C 1
ATOM 749 O O . LEU A 1 102 ? -5.564 -8.643 -5.403 1.00 91.81 102 LEU A O 1
ATOM 753 N N . LYS A 1 103 ? -6.345 -6.536 -5.367 1.00 92.44 103 LYS A N 1
ATOM 754 C CA . LYS A 1 103 ? -6.662 -6.426 -6.793 1.00 92.44 103 LYS A CA 1
ATOM 755 C C . LYS A 1 103 ? -5.721 -5.456 -7.485 1.00 92.44 103 LYS A C 1
ATOM 757 O O . LYS A 1 103 ? -5.202 -4.537 -6.868 1.00 92.44 103 LYS A O 1
ATOM 762 N N . ALA A 1 104 ? -5.497 -5.669 -8.779 1.00 91.62 104 ALA A N 1
ATOM 763 C CA . ALA A 1 104 ? -4.711 -4.745 -9.588 1.00 91.62 104 ALA A CA 1
ATOM 764 C C . ALA A 1 104 ? -5.433 -3.394 -9.694 1.00 91.62 104 ALA A C 1
ATOM 766 O O . ALA A 1 104 ? -6.598 -3.349 -10.097 1.00 91.62 104 ALA A O 1
ATOM 767 N N . SER A 1 105 ? -4.731 -2.315 -9.350 1.00 88.12 105 SER A N 1
ATOM 768 C CA . SER A 1 105 ? -5.197 -0.948 -9.576 1.00 88.12 105 SER A CA 1
ATOM 769 C C . SER A 1 105 ? -4.815 -0.493 -10.983 1.00 88.12 105 SER A C 1
ATOM 771 O O . SER A 1 105 ? -3.745 -0.833 -11.488 1.00 88.12 105 SER A O 1
ATOM 773 N N . LYS A 1 106 ? -5.700 0.273 -11.626 1.00 85.38 106 LYS A N 1
ATOM 774 C CA . LYS A 1 106 ? -5.410 0.929 -12.910 1.00 85.38 106 LYS A CA 1
ATOM 775 C C . LYS A 1 106 ? -4.660 2.246 -12.723 1.00 85.38 106 LYS A C 1
ATOM 777 O O . LYS A 1 106 ? -3.948 2.657 -13.632 1.00 85.38 106 LYS A O 1
ATOM 782 N N . ASP A 1 107 ? -4.809 2.853 -11.551 1.00 85.19 107 ASP A N 1
ATOM 783 C CA . ASP A 1 107 ? -4.419 4.234 -11.265 1.00 85.19 107 ASP A CA 1
ATOM 784 C C . ASP A 1 107 ? -3.187 4.315 -10.354 1.00 85.19 107 ASP A C 1
ATOM 786 O O . ASP A 1 107 ? -2.681 5.395 -10.069 1.00 85.19 107 ASP A O 1
ATOM 790 N N . GLY A 1 108 ? -2.655 3.156 -9.953 1.00 88.19 108 GLY A N 1
ATOM 791 C CA . GLY A 1 108 ? -1.412 3.052 -9.194 1.00 88.19 108 GLY A CA 1
ATOM 792 C C . GLY A 1 108 ? -1.593 2.986 -7.679 1.00 88.19 108 GLY A C 1
ATOM 793 O O . GLY A 1 108 ? -0.604 3.173 -6.976 1.00 88.19 108 GLY A O 1
ATOM 794 N N . ASP A 1 109 ? -2.801 2.698 -7.183 1.00 91.12 109 ASP A N 1
ATOM 795 C CA . ASP A 1 109 ? -3.116 2.687 -5.744 1.00 91.12 109 ASP A CA 1
ATOM 796 C C . ASP A 1 109 ? -2.104 1.898 -4.912 1.00 91.12 109 ASP A C 1
ATOM 798 O O . ASP A 1 109 ? -1.509 0.912 -5.369 1.00 91.12 109 ASP A O 1
ATOM 802 N N . ILE A 1 110 ? -1.934 2.333 -3.668 1.00 93.94 110 ILE A N 1
ATOM 803 C CA . ILE A 1 110 ? -0.997 1.734 -2.719 1.00 93.94 110 ILE A CA 1
ATOM 804 C C . ILE A 1 110 ? -1.800 1.157 -1.562 1.00 93.94 110 ILE A C 1
ATOM 806 O O . ILE A 1 110 ? -2.661 1.838 -1.020 1.00 93.94 110 ILE A O 1
ATOM 810 N N . SER A 1 111 ? -1.527 -0.085 -1.168 1.00 94.75 111 SER A N 1
ATOM 811 C CA . SER A 1 111 ? -2.242 -0.734 -0.060 1.00 94.75 111 SER A CA 1
ATOM 812 C C . SER A 1 111 ? -1.325 -1.257 1.033 1.00 94.75 111 SER A C 1
ATOM 814 O O . SER A 1 111 ? -0.242 -1.763 0.745 1.00 94.75 111 SER A O 1
ATOM 816 N N . TRP A 1 112 ? -1.823 -1.230 2.266 1.00 95.94 112 TRP A N 1
ATOM 817 C CA . TRP A 1 112 ? -1.222 -1.830 3.454 1.00 95.94 112 TRP A CA 1
ATOM 818 C C . TRP A 1 112 ? -2.189 -2.867 4.010 1.00 95.94 112 TRP A C 1
ATOM 820 O O . TRP A 1 112 ? -3.308 -2.533 4.394 1.00 95.94 112 TRP A O 1
ATOM 830 N N . VAL A 1 113 ? -1.778 -4.133 4.017 1.00 95.88 113 VAL A N 1
ATOM 831 C CA . VAL A 1 113 ? -2.604 -5.251 4.486 1.00 95.88 113 VAL A CA 1
ATOM 832 C C . VAL A 1 113 ? -2.432 -5.401 5.990 1.00 95.88 113 VAL A C 1
ATOM 834 O O . VAL A 1 113 ? -1.299 -5.428 6.470 1.00 95.88 113 VAL A O 1
ATOM 837 N N . ARG A 1 114 ? -3.539 -5.535 6.722 1.00 93.69 114 ARG A N 1
ATOM 838 C CA . ARG A 1 114 ? -3.528 -5.829 8.155 1.00 93.69 114 ARG A CA 1
ATOM 839 C C . ARG A 1 114 ? -3.124 -7.285 8.378 1.00 93.69 114 ARG A C 1
ATOM 841 O O . ARG A 1 114 ? -3.694 -8.197 7.780 1.00 93.69 114 ARG A O 1
ATOM 848 N N . ILE A 1 115 ? -2.143 -7.494 9.244 1.00 91.62 115 ILE A N 1
ATOM 849 C CA . ILE A 1 115 ? -1.601 -8.797 9.618 1.00 91.62 115 ILE A CA 1
ATOM 850 C C . ILE A 1 115 ? -1.845 -8.985 11.113 1.00 91.62 115 ILE A C 1
ATOM 852 O O . ILE A 1 115 ? -1.443 -8.165 11.936 1.00 91.62 115 ILE A O 1
ATOM 856 N N . GLU A 1 116 ? -2.503 -10.083 11.459 1.00 88.94 116 GLU A N 1
ATOM 857 C CA . GLU A 1 116 ? -2.721 -10.498 12.842 1.00 88.94 116 GLU A CA 1
ATOM 858 C C . GLU A 1 116 ? -1.680 -11.564 13.198 1.00 88.94 116 GLU A C 1
ATOM 860 O O . GLU A 1 116 ? -1.498 -12.531 12.454 1.00 88.94 116 GLU A O 1
ATOM 865 N N . HIS A 1 117 ? -0.964 -11.369 14.303 1.00 84.94 117 HIS A N 1
ATOM 866 C CA . HIS A 1 117 ? 0.041 -12.302 14.814 1.00 84.94 117 HIS A CA 1
ATOM 867 C C . HIS A 1 117 ? -0.058 -12.416 16.340 1.00 84.94 117 HIS A C 1
ATOM 869 O O . HIS A 1 117 ? -0.550 -11.508 17.008 1.00 84.94 117 HIS A O 1
ATOM 875 N N . ASP A 1 118 ? 0.372 -13.550 16.894 1.00 83.69 118 ASP A N 1
ATOM 876 C CA . ASP A 1 118 ? 0.389 -13.765 18.344 1.00 83.69 118 ASP A CA 1
ATOM 877 C C . ASP A 1 118 ? 1.502 -12.909 18.963 1.00 83.69 118 ASP A C 1
ATOM 879 O O . ASP A 1 118 ? 2.671 -13.058 18.600 1.00 83.69 118 ASP A O 1
ATOM 883 N N . CYS A 1 119 ? 1.151 -12.012 19.891 1.00 73.69 119 CYS A N 1
ATOM 884 C CA . CYS A 1 119 ? 2.134 -11.169 20.575 1.00 73.69 119 CYS A CA 1
ATOM 885 C C . CYS A 1 119 ? 3.150 -11.983 21.402 1.00 73.69 119 CYS A C 1
ATOM 887 O O . CYS A 1 119 ? 4.153 -11.437 21.848 1.00 73.69 119 CYS A O 1
ATOM 889 N N . ASN A 1 120 ? 2.898 -13.271 21.666 1.00 70.56 120 ASN A N 1
ATOM 890 C CA . ASN A 1 120 ? 3.773 -14.093 22.504 1.00 70.56 120 ASN A CA 1
ATOM 891 C C . ASN A 1 120 ? 4.930 -14.766 21.742 1.00 70.56 120 ASN A C 1
ATOM 893 O O . ASN A 1 120 ? 5.768 -15.417 22.375 1.00 70.56 120 ASN A O 1
ATOM 897 N N . ASP A 1 121 ? 5.019 -14.611 20.415 1.00 59.81 121 ASP A N 1
ATOM 898 C CA . ASP A 1 121 ? 6.044 -15.264 19.582 1.00 59.81 121 ASP A CA 1
ATOM 899 C C . ASP A 1 121 ? 7.368 -14.475 19.475 1.00 59.81 121 ASP A C 1
ATOM 901 O O . ASP A 1 121 ? 8.140 -14.612 18.529 1.00 59.81 121 ASP A O 1
ATOM 905 N N . ASP A 1 122 ? 7.690 -13.666 20.487 1.00 54.03 122 ASP A N 1
ATOM 906 C CA . ASP A 1 122 ? 8.974 -12.953 20.572 1.00 54.03 122 ASP A CA 1
ATOM 907 C C . ASP A 1 122 ? 10.143 -13.857 21.013 1.00 54.03 122 ASP A C 1
ATOM 909 O O . ASP A 1 122 ? 11.294 -13.418 21.102 1.00 54.03 122 ASP A O 1
ATOM 913 N N . SER A 1 123 ? 9.888 -15.135 21.317 1.00 52.88 123 SER A N 1
ATOM 914 C CA . SER A 1 123 ? 10.878 -15.964 22.013 1.00 52.88 123 SER A CA 1
ATOM 915 C C . SER A 1 123 ? 11.734 -16.864 21.127 1.00 52.88 123 SER A C 1
ATOM 917 O O . SER A 1 123 ? 12.820 -17.228 21.577 1.00 52.88 123 SER A O 1
ATOM 919 N N . GLN A 1 124 ? 11.324 -17.272 19.918 1.00 46.38 124 GLN A N 1
ATOM 920 C CA . GLN A 1 124 ? 12.113 -18.259 19.159 1.00 46.38 124 GLN A CA 1
ATOM 921 C C . GLN A 1 124 ? 12.046 -18.096 17.632 1.00 46.38 124 GLN A C 1
ATOM 923 O O . GLN A 1 124 ? 11.482 -18.924 16.929 1.00 46.38 124 GLN A O 1
ATOM 928 N N . GLY A 1 125 ? 12.789 -17.116 17.106 1.00 43.19 125 GLY A N 1
ATOM 929 C CA . GLY A 1 125 ? 13.460 -17.302 15.813 1.00 43.19 125 GLY A CA 1
ATOM 930 C C . GLY A 1 125 ? 13.162 -16.283 14.717 1.00 43.19 125 GLY A C 1
ATOM 931 O O . GLY A 1 125 ? 12.535 -16.602 13.719 1.00 43.19 125 GLY A O 1
ATOM 932 N N . GLY A 1 126 ? 13.783 -15.109 14.828 1.00 47.62 126 GLY A N 1
ATOM 933 C CA . GLY A 1 126 ? 14.511 -14.509 13.708 1.00 47.62 126 GLY A CA 1
ATOM 934 C C . GLY A 1 126 ? 13.732 -14.160 12.439 1.00 47.62 126 GLY A C 1
ATOM 935 O O . GLY A 1 126 ? 14.003 -14.734 11.389 1.00 47.62 126 GLY A O 1
ATOM 936 N N . PHE A 1 127 ? 12.930 -13.096 12.480 1.00 39.50 127 PHE A N 1
ATOM 937 C CA . PHE A 1 127 ? 12.855 -12.166 11.350 1.00 39.50 127 PHE A CA 1
ATOM 938 C C . PHE A 1 127 ? 12.452 -10.763 11.826 1.00 39.50 127 PHE A C 1
ATOM 940 O O . PHE A 1 127 ? 11.285 -10.482 12.046 1.00 39.50 127 PHE A O 1
ATOM 947 N N . GLY A 1 128 ? 13.461 -9.905 12.004 1.00 41.03 128 GLY A N 1
ATOM 948 C CA . GLY A 1 128 ? 13.380 -8.443 11.927 1.00 41.03 128 GLY A CA 1
ATOM 949 C C . GLY A 1 128 ? 12.247 -7.738 12.671 1.00 41.03 128 GLY A C 1
ATOM 950 O O . GLY A 1 128 ? 11.198 -7.459 12.103 1.00 41.03 128 GLY A O 1
ATOM 951 N N . SER A 1 129 ? 12.560 -7.304 13.891 1.00 42.00 129 SER A N 1
ATOM 952 C CA . SER A 1 129 ? 12.030 -6.081 14.491 1.00 42.00 129 SER A CA 1
ATOM 953 C C . SER A 1 129 ? 12.070 -4.930 13.473 1.00 42.00 129 SER A C 1
ATOM 955 O O . SER A 1 129 ? 13.131 -4.376 13.193 1.00 42.00 129 SER A O 1
ATOM 957 N N . TRP A 1 130 ? 10.913 -4.566 12.921 1.00 50.91 130 TRP A N 1
ATOM 958 C CA . TRP A 1 130 ? 10.711 -3.287 12.240 1.00 50.91 130 TRP A CA 1
ATOM 959 C C . TRP A 1 130 ? 10.334 -2.235 13.286 1.00 50.91 130 TRP A C 1
ATOM 961 O O . TRP A 1 130 ? 9.258 -1.646 13.260 1.00 50.91 130 TRP A O 1
ATOM 971 N N . GLY A 1 131 ? 11.238 -2.011 14.242 1.00 39.97 131 GLY A N 1
ATOM 972 C CA . GLY A 1 131 ? 11.322 -0.722 14.911 1.00 39.97 131 GLY A CA 1
ATOM 973 C C . GLY A 1 131 ? 11.805 0.270 13.865 1.00 39.97 131 GLY A C 1
ATOM 974 O O . GLY A 1 131 ? 12.988 0.280 13.534 1.00 39.97 131 GLY A O 1
ATOM 975 N N . GLY A 1 132 ? 10.863 1.019 13.291 1.00 41.31 132 GLY A N 1
ATOM 976 C CA . GLY A 1 132 ? 11.094 2.033 12.271 1.00 41.31 132 GLY A CA 1
ATOM 977 C C . GLY A 1 132 ? 12.039 3.123 12.763 1.00 41.31 132 GLY A C 1
ATOM 978 O O . GLY A 1 132 ? 11.618 4.177 13.227 1.00 41.31 132 GLY A O 1
ATOM 979 N N . GLU A 1 133 ? 13.335 2.871 12.615 1.00 37.88 133 GLU A N 1
ATOM 980 C CA . GLU A 1 133 ? 14.267 3.905 12.210 1.00 37.88 133 GLU A CA 1
ATOM 981 C C . GLU A 1 133 ? 13.754 4.437 10.872 1.00 37.88 133 GLU A C 1
ATOM 983 O O . GLU A 1 133 ? 13.531 3.676 9.928 1.00 37.88 133 GLU A O 1
ATOM 988 N N . TYR A 1 134 ? 13.481 5.738 10.826 1.00 41.53 134 TYR A N 1
ATOM 989 C CA . TYR A 1 134 ? 13.098 6.468 9.626 1.00 41.53 134 TYR A CA 1
ATOM 990 C C . TYR A 1 134 ? 14.280 6.444 8.653 1.00 41.53 134 TYR A C 1
ATOM 992 O O . TYR A 1 134 ? 15.008 7.422 8.500 1.00 41.53 134 TYR A O 1
ATOM 1000 N N . VAL A 1 135 ? 14.508 5.303 8.009 1.00 41.12 135 VAL A N 1
ATOM 1001 C CA . VAL A 1 135 ? 15.324 5.244 6.811 1.00 41.12 135 VAL A CA 1
ATOM 1002 C C . VAL A 1 135 ? 14.464 5.884 5.740 1.00 41.12 135 VAL A C 1
ATOM 1004 O O . VAL A 1 135 ? 13.546 5.286 5.180 1.00 41.12 135 VAL A O 1
ATOM 1007 N N . THR A 1 136 ? 14.726 7.163 5.508 1.00 43.62 136 THR A N 1
ATOM 1008 C CA . THR A 1 136 ? 14.357 7.848 4.282 1.00 43.62 136 THR A CA 1
ATOM 1009 C C . THR A 1 136 ? 15.093 7.177 3.122 1.00 43.62 136 THR A C 1
ATOM 1011 O O . THR A 1 136 ? 16.043 7.741 2.594 1.00 43.62 136 THR A O 1
ATOM 1014 N N . ASP A 1 137 ? 14.665 5.984 2.713 1.00 39.62 137 ASP A N 1
ATOM 1015 C CA . ASP A 1 137 ? 14.972 5.448 1.387 1.00 39.62 137 ASP A CA 1
ATOM 1016 C C . ASP A 1 137 ? 13.921 5.988 0.413 1.00 39.62 137 ASP A C 1
ATOM 1018 O O . ASP A 1 137 ? 13.089 5.291 -0.169 1.00 39.62 137 ASP A O 1
ATOM 1022 N N . VAL A 1 138 ? 13.979 7.308 0.240 1.00 47.00 138 VAL A N 1
ATOM 1023 C CA . VAL A 1 138 ? 13.579 7.942 -1.009 1.00 47.00 138 VAL A CA 1
ATOM 1024 C C . VAL A 1 138 ? 14.649 7.554 -2.026 1.00 47.00 138 VAL A C 1
ATOM 1026 O O . VAL A 1 138 ? 15.596 8.305 -2.173 1.00 47.00 138 VAL A O 1
ATOM 1029 N N . GLU A 1 139 ? 14.550 6.384 -2.675 1.00 46.47 139 GLU A N 1
ATOM 1030 C CA . GLU A 1 139 ? 15.175 6.157 -4.001 1.00 46.47 139 GLU A CA 1
ATOM 1031 C C . GLU A 1 139 ? 14.846 4.814 -4.695 1.00 46.47 139 GLU A C 1
ATOM 1033 O O . GLU A 1 139 ? 15.610 4.316 -5.524 1.00 46.47 139 GLU A O 1
ATOM 1038 N N . GLN A 1 140 ? 13.673 4.207 -4.472 1.00 45.00 140 GLN A N 1
ATOM 1039 C CA . GLN A 1 140 ? 13.301 2.960 -5.176 1.00 45.00 140 GLN A CA 1
ATOM 1040 C C . GLN A 1 140 ? 12.884 3.153 -6.659 1.00 45.00 140 GLN A C 1
ATOM 1042 O O . GLN A 1 140 ? 12.267 2.277 -7.265 1.00 45.00 140 GLN A O 1
ATOM 1047 N N . THR A 1 141 ? 13.277 4.270 -7.281 1.00 46.81 141 THR A N 1
ATOM 1048 C CA . THR A 1 141 ? 13.130 4.557 -8.723 1.00 46.81 141 THR A CA 1
ATOM 1049 C C . THR A 1 141 ? 14.437 4.932 -9.433 1.00 46.81 141 THR A C 1
ATOM 1051 O O . THR A 1 141 ? 14.426 5.062 -10.657 1.00 46.81 141 THR A O 1
ATOM 1054 N N . GLU A 1 142 ? 15.579 5.042 -8.740 1.00 51.19 142 GLU A N 1
ATOM 1055 C CA . GLU A 1 142 ? 16.854 5.430 -9.382 1.00 51.19 142 GLU A CA 1
ATOM 1056 C C . GLU A 1 142 ? 17.824 4.266 -9.640 1.00 51.19 142 GLU A C 1
ATOM 1058 O O . GLU A 1 142 ? 18.718 4.369 -10.489 1.00 51.19 14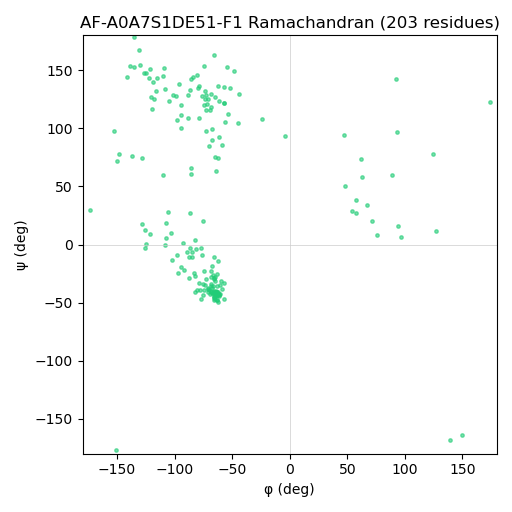2 GLU A O 1
ATOM 1063 N N . THR A 1 143 ? 17.589 3.091 -9.047 1.00 55.03 143 THR A N 1
ATOM 1064 C CA . THR A 1 143 ? 18.414 1.893 -9.305 1.00 55.03 143 THR A CA 1
ATOM 1065 C C . THR A 1 143 ? 18.346 1.422 -10.761 1.00 55.03 143 THR A C 1
ATOM 1067 O O . THR A 1 143 ? 19.317 0.856 -11.272 1.00 55.03 143 THR A O 1
ATOM 1070 N N . SER A 1 144 ? 17.260 1.7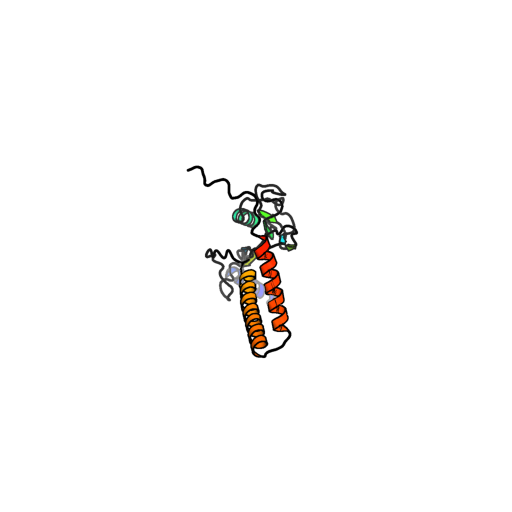24 -11.483 1.0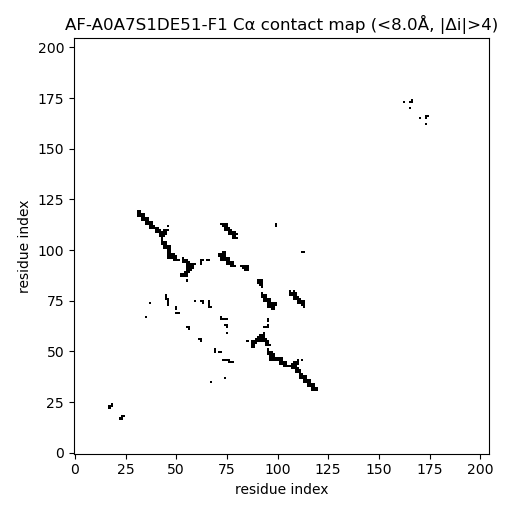0 62.62 144 SER A N 1
ATOM 1071 C CA . SER A 1 144 ? 17.163 1.445 -12.920 1.00 62.62 144 SER A CA 1
ATOM 1072 C C . SER A 1 144 ? 18.060 2.365 -13.755 1.00 62.62 144 SER A C 1
ATOM 1074 O O . SER A 1 144 ? 18.690 1.897 -14.704 1.00 62.62 144 SER A O 1
ATOM 1076 N N . LEU A 1 145 ? 18.138 3.660 -13.430 1.00 71.12 145 LEU A N 1
ATOM 1077 C CA . LEU A 1 145 ? 18.904 4.628 -14.221 1.00 71.12 145 LEU A CA 1
ATOM 1078 C C . LEU A 1 145 ? 20.404 4.481 -13.987 1.00 71.12 145 LEU A C 1
ATOM 1080 O O . LEU A 1 145 ? 21.156 4.445 -14.957 1.00 71.12 145 LEU A O 1
ATOM 1084 N N . ILE A 1 146 ? 20.848 4.313 -12.740 1.00 78.38 146 ILE A N 1
ATOM 1085 C CA . ILE A 1 146 ? 22.276 4.136 -12.429 1.00 78.38 146 ILE A CA 1
ATOM 1086 C C . ILE A 1 146 ? 22.810 2.852 -13.073 1.00 78.38 146 ILE A C 1
ATOM 1088 O O . ILE A 1 146 ? 23.877 2.855 -13.697 1.00 78.38 146 ILE A O 1
ATOM 1092 N N . THR A 1 147 ? 22.043 1.761 -12.998 1.00 79.25 147 THR A N 1
ATOM 1093 C CA . THR A 1 147 ? 22.398 0.493 -13.648 1.00 79.25 147 THR A CA 1
ATOM 1094 C C . THR A 1 147 ? 22.446 0.647 -15.168 1.00 79.25 147 THR A C 1
ATOM 1096 O O . THR A 1 147 ? 23.399 0.197 -15.806 1.00 79.25 147 THR A O 1
ATOM 1099 N N . PHE A 1 148 ? 21.468 1.337 -15.761 1.00 82.94 148 PHE A N 1
ATOM 1100 C CA . PHE A 1 148 ? 21.431 1.586 -17.201 1.00 82.94 148 PHE A CA 1
ATOM 1101 C C . PHE A 1 148 ? 22.590 2.478 -17.674 1.00 82.94 148 PHE A C 1
ATOM 1103 O O . PHE A 1 148 ? 23.256 2.152 -18.655 1.00 82.94 148 PHE A O 1
ATOM 1110 N N . VAL A 1 149 ? 22.897 3.559 -16.952 1.00 86.75 149 VAL A N 1
ATOM 1111 C CA . VAL A 1 149 ? 24.020 4.463 -17.251 1.00 86.75 149 VAL A CA 1
ATOM 1112 C C . VAL A 1 149 ? 25.353 3.729 -17.126 1.00 86.75 149 VAL A C 1
ATOM 1114 O O . VAL A 1 149 ? 26.216 3.877 -17.990 1.00 86.75 149 VAL A O 1
ATOM 1117 N N . THR A 1 150 ? 25.507 2.871 -16.119 1.00 89.00 150 THR A N 1
ATOM 1118 C CA . THR A 1 150 ? 26.717 2.055 -15.944 1.00 89.00 150 THR A CA 1
ATOM 1119 C C . THR A 1 150 ? 26.903 1.088 -17.119 1.00 89.00 150 THR A C 1
ATOM 1121 O O . THR A 1 150 ? 27.999 0.993 -17.677 1.00 89.00 150 THR A O 1
ATOM 1124 N N . TRP A 1 151 ? 25.829 0.434 -17.572 1.00 91.56 151 TRP A N 1
ATOM 1125 C CA . TRP A 1 151 ? 25.850 -0.393 -18.782 1.00 91.56 151 TRP A CA 1
ATOM 1126 C C . TRP A 1 151 ? 26.177 0.408 -20.047 1.00 91.56 151 TRP A C 1
ATOM 1128 O O . TRP A 1 151 ? 26.971 -0.059 -20.865 1.00 91.56 151 TRP A O 1
ATOM 1138 N N . LEU A 1 152 ? 25.632 1.618 -20.208 1.00 91.75 152 LEU A N 1
ATOM 1139 C CA . LEU A 1 152 ? 25.939 2.485 -21.350 1.00 91.75 152 LEU A CA 1
ATOM 1140 C C . LEU A 1 152 ? 27.410 2.909 -21.384 1.00 91.75 152 LEU A C 1
ATOM 1142 O O . LEU A 1 152 ? 28.017 2.902 -22.454 1.00 91.75 152 LEU A O 1
ATOM 1146 N N . VAL A 1 153 ? 28.001 3.246 -20.235 1.00 93.12 153 VAL A N 1
ATOM 1147 C CA . VAL A 1 153 ? 29.421 3.619 -20.145 1.00 93.12 153 VAL A CA 1
ATOM 1148 C C . VAL A 1 153 ? 30.315 2.427 -20.492 1.00 93.12 153 VAL A C 1
ATOM 1150 O O . VAL A 1 153 ? 31.241 2.569 -21.294 1.00 93.12 153 VAL A O 1
ATOM 1153 N N . LEU A 1 154 ? 30.015 1.239 -19.957 1.00 91.31 154 LEU A N 1
ATOM 1154 C CA . LEU A 1 154 ? 30.769 0.020 -20.261 1.00 91.31 154 LEU A CA 1
ATOM 1155 C C . LEU A 1 154 ? 30.658 -0.366 -21.742 1.00 91.31 154 LEU A C 1
ATOM 1157 O O . LEU A 1 154 ? 31.677 -0.605 -22.394 1.00 91.31 154 LEU A O 1
ATOM 1161 N N . LEU A 1 155 ? 29.446 -0.367 -22.304 1.00 93.31 155 LEU A N 1
ATOM 1162 C CA . LEU A 1 155 ? 29.228 -0.662 -23.722 1.00 93.31 155 LEU A CA 1
ATOM 1163 C C . LEU A 1 155 ? 29.883 0.383 -24.629 1.00 93.31 155 LEU A C 1
ATOM 1165 O O . LEU A 1 155 ? 30.514 0.015 -25.620 1.00 93.31 155 LEU A O 1
ATOM 1169 N N . GLY A 1 156 ? 29.794 1.667 -24.276 1.00 93.25 156 GLY A N 1
ATOM 1170 C CA . GLY A 1 156 ? 30.454 2.755 -24.994 1.00 93.25 156 GLY A CA 1
ATOM 1171 C C . GLY A 1 156 ? 31.975 2.596 -25.018 1.00 93.25 156 GLY A C 1
ATOM 1172 O O . GLY A 1 156 ? 32.590 2.746 -26.074 1.00 93.25 156 GLY A O 1
ATOM 1173 N N . GLY A 1 157 ? 32.579 2.209 -23.889 1.00 92.25 157 GLY A N 1
ATOM 1174 C CA . GLY A 1 157 ? 34.011 1.913 -23.797 1.00 92.25 157 GLY A CA 1
ATOM 1175 C C . GLY A 1 157 ? 34.438 0.750 -24.696 1.00 92.25 157 GLY A C 1
ATOM 1176 O O . GLY A 1 157 ? 35.421 0.863 -25.432 1.00 92.25 157 GLY A O 1
ATOM 1177 N N . VAL A 1 158 ? 33.665 -0.342 -24.710 1.00 92.62 158 VAL A N 1
ATOM 1178 C CA . VAL A 1 158 ? 33.912 -1.495 -25.595 1.00 92.62 158 VAL A CA 1
ATOM 1179 C C . VAL A 1 158 ? 33.782 -1.098 -27.067 1.00 92.62 158 VAL A C 1
ATOM 1181 O O . VAL A 1 158 ? 34.640 -1.458 -27.876 1.00 92.62 158 VAL A O 1
ATOM 1184 N N . PHE A 1 159 ? 32.762 -0.313 -27.421 1.00 90.00 159 PHE A N 1
ATOM 1185 C CA . PHE A 1 159 ? 32.565 0.167 -28.790 1.00 90.00 159 PHE A CA 1
ATOM 1186 C C . PHE A 1 159 ? 33.718 1.064 -29.251 1.00 90.00 159 PHE A C 1
ATOM 1188 O O . PHE A 1 159 ? 34.275 0.849 -30.329 1.00 90.00 159 PHE A O 1
ATOM 1195 N N . ALA A 1 160 ? 34.125 2.032 -28.426 1.00 87.94 160 ALA A N 1
ATOM 1196 C CA . ALA A 1 160 ? 35.244 2.920 -28.725 1.00 87.94 160 ALA A CA 1
ATOM 1197 C C . ALA A 1 160 ? 36.561 2.139 -28.887 1.00 87.94 160 ALA A C 1
ATOM 1199 O O . ALA A 1 160 ? 37.306 2.365 -29.845 1.00 87.94 160 ALA A O 1
ATOM 1200 N N . GLY A 1 161 ? 36.813 1.164 -28.006 1.00 89.69 161 GLY A N 1
ATOM 1201 C CA . GLY A 1 161 ? 37.954 0.255 -28.111 1.00 89.69 161 GLY A CA 1
ATOM 1202 C C . GLY A 1 161 ? 37.928 -0.581 -29.395 1.00 89.69 161 GLY A C 1
ATOM 1203 O O . GLY A 1 161 ? 38.942 -0.679 -30.088 1.00 89.69 161 GLY A O 1
ATOM 1204 N N . GLY A 1 162 ? 36.764 -1.122 -29.768 1.00 85.94 162 GLY A N 1
ATOM 1205 C CA . GLY A 1 162 ? 36.571 -1.895 -30.997 1.00 85.94 162 GLY A CA 1
ATOM 1206 C C . GLY A 1 162 ? 36.799 -1.076 -32.270 1.00 85.94 162 GLY A C 1
ATOM 1207 O O . GLY A 1 162 ? 37.463 -1.548 -33.199 1.00 85.94 162 GLY A O 1
ATOM 1208 N N . VAL A 1 163 ? 36.323 0.173 -32.303 1.00 82.88 163 VAL A N 1
ATOM 1209 C CA . VAL A 1 163 ? 36.565 1.105 -33.418 1.00 82.88 163 VAL A CA 1
ATOM 1210 C C . VAL A 1 163 ? 38.051 1.445 -33.524 1.00 82.88 163 VAL A C 1
ATOM 1212 O O . VAL A 1 163 ? 38.613 1.344 -34.615 1.00 82.88 163 VAL A O 1
ATOM 1215 N N . MET A 1 164 ? 38.720 1.772 -32.412 1.00 82.69 164 MET A N 1
ATOM 1216 C CA . MET A 1 164 ? 40.156 2.082 -32.418 1.00 82.69 164 MET A CA 1
ATOM 1217 C C . MET A 1 164 ? 40.998 0.868 -32.850 1.00 82.69 164 MET A C 1
ATOM 1219 O O . MET A 1 164 ? 41.927 1.002 -33.649 1.00 82.69 164 MET A O 1
ATOM 1223 N N . PHE A 1 165 ?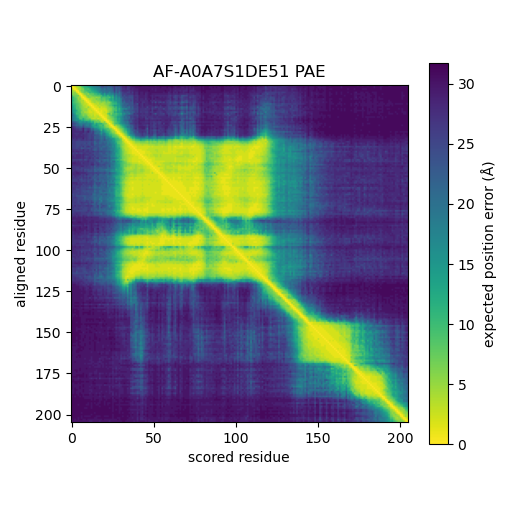 40.649 -0.333 -32.383 1.00 82.38 165 PHE A N 1
ATOM 1224 C CA . PHE A 1 165 ? 41.313 -1.575 -32.782 1.00 82.38 165 PHE A CA 1
ATOM 1225 C C . PHE A 1 165 ? 41.125 -1.875 -34.276 1.00 82.38 165 PHE A C 1
ATOM 1227 O O . PHE A 1 165 ? 42.085 -2.220 -34.970 1.00 82.38 165 PHE A O 1
ATOM 1234 N N . SER A 1 166 ? 39.909 -1.683 -34.792 1.00 76.62 166 SER A N 1
ATOM 1235 C CA . SER A 1 166 ? 39.589 -1.865 -36.213 1.00 76.62 166 SER A CA 1
ATOM 1236 C C . SER A 1 166 ? 40.292 -0.835 -37.100 1.00 76.62 166 SER A C 1
ATOM 1238 O O . SER A 1 166 ? 40.747 -1.170 -38.193 1.00 76.62 166 SER A O 1
ATOM 1240 N N . TYR A 1 167 ? 40.441 0.401 -36.615 1.00 71.88 167 TYR A N 1
ATOM 1241 C CA . TYR A 1 167 ? 41.198 1.458 -37.285 1.00 71.88 167 TYR A CA 1
ATOM 1242 C C . TYR A 1 167 ? 42.693 1.120 -37.356 1.00 71.88 167 TYR A C 1
ATOM 1244 O O . TYR A 1 167 ? 43.302 1.216 -38.419 1.00 71.88 167 TYR A O 1
ATOM 1252 N N . LYS A 1 168 ? 43.279 0.617 -36.260 1.00 75.00 168 LYS A N 1
ATOM 1253 C CA . LYS A 1 168 ? 44.691 0.198 -36.219 1.00 75.00 168 LYS A CA 1
ATOM 1254 C C . LYS A 1 168 ? 44.982 -1.012 -37.116 1.00 75.00 168 LYS A C 1
ATOM 1256 O O . LYS A 1 168 ? 46.094 -1.140 -37.618 1.00 75.00 168 LYS A O 1
ATOM 1261 N N . LYS A 1 169 ? 43.994 -1.887 -37.336 1.00 76.81 169 LYS A N 1
ATOM 1262 C CA . LYS A 1 169 ? 44.106 -3.031 -38.257 1.00 76.81 169 LYS A CA 1
ATOM 1263 C C . LYS A 1 169 ? 43.878 -2.684 -39.735 1.00 76.81 169 LYS A C 1
ATOM 1265 O O . LYS A 1 169 ? 44.051 -3.566 -40.568 1.00 76.81 169 LYS A O 1
ATOM 1270 N N . GLY A 1 170 ? 43.536 -1.437 -40.074 1.00 62.62 170 GLY A N 1
ATOM 1271 C CA . GLY A 1 170 ? 43.475 -0.985 -41.468 1.00 62.62 170 GLY A CA 1
ATOM 1272 C C . GLY A 1 170 ? 42.363 -1.633 -42.298 1.00 62.62 170 GLY A C 1
ATOM 1273 O O . GLY A 1 170 ? 42.550 -1.874 -43.488 1.00 62.62 170 GLY A O 1
ATOM 1274 N N . HIS A 1 171 ? 41.207 -1.936 -41.697 1.00 57.34 171 HIS A N 1
ATOM 1275 C CA . HIS A 1 171 ? 40.057 -2.414 -42.467 1.00 57.34 171 HIS A CA 1
ATOM 1276 C C . HIS A 1 171 ? 39.433 -1.246 -43.263 1.00 57.34 171 HIS A C 1
ATOM 1278 O O . HIS A 1 171 ? 39.042 -0.248 -42.658 1.00 57.34 171 HIS A O 1
ATOM 1284 N N . PRO A 1 172 ? 39.265 -1.347 -44.596 1.00 59.69 172 PRO A N 1
ATOM 1285 C CA . PRO A 1 172 ? 38.859 -0.224 -45.456 1.00 59.69 172 PRO A CA 1
ATOM 1286 C C . PRO A 1 172 ? 37.436 0.311 -45.200 1.00 59.69 172 PRO A C 1
ATOM 1288 O O . PRO A 1 172 ? 37.078 1.372 -45.700 1.00 59.69 172 PRO A O 1
ATOM 1291 N N . VAL A 1 173 ? 36.621 -0.393 -44.409 1.00 57.88 173 VAL A N 1
ATOM 1292 C CA . VAL A 1 173 ? 35.204 -0.063 -44.166 1.00 57.88 173 VAL A CA 1
ATOM 1293 C C . VAL A 1 173 ? 35.024 1.020 -43.087 1.00 57.88 173 VAL A C 1
ATOM 1295 O O . VAL A 1 173 ? 34.047 1.770 -43.113 1.00 57.88 173 VAL A O 1
ATOM 1298 N N . THR A 1 174 ? 35.961 1.156 -42.142 1.00 55.94 174 THR A N 1
ATOM 1299 C CA . THR A 1 174 ? 35.835 2.117 -41.028 1.00 55.94 174 THR A CA 1
ATOM 1300 C C . THR A 1 174 ? 36.163 3.550 -41.439 1.00 55.94 174 THR A C 1
ATOM 1302 O O . THR A 1 174 ? 35.509 4.478 -40.964 1.00 55.94 174 THR A O 1
ATOM 1305 N N . VAL A 1 175 ? 37.099 3.743 -42.373 1.00 57.75 175 VAL A N 1
ATOM 1306 C CA . VAL A 1 175 ? 37.481 5.074 -42.884 1.00 57.75 175 VAL A CA 1
ATOM 1307 C C . VAL A 1 175 ? 36.290 5.752 -43.573 1.00 57.75 175 VAL A C 1
ATOM 1309 O O . VAL A 1 175 ? 35.967 6.899 -43.276 1.00 57.75 175 VAL A O 1
ATOM 1312 N N . THR A 1 176 ? 35.526 5.003 -44.376 1.00 66.12 176 THR A N 1
ATOM 1313 C CA . THR A 1 176 ? 34.336 5.527 -45.067 1.00 66.12 176 THR A CA 1
ATOM 1314 C C . THR A 1 176 ? 33.197 5.947 -44.134 1.00 66.12 176 THR A C 1
ATOM 1316 O O . THR A 1 176 ? 32.416 6.829 -44.486 1.00 66.12 176 THR A O 1
ATOM 1319 N N . TYR A 1 177 ? 33.081 5.347 -42.945 1.00 64.38 177 TYR A N 1
ATOM 1320 C CA . TYR A 1 177 ? 32.041 5.716 -41.977 1.00 64.38 177 TYR A CA 1
ATOM 1321 C C . TYR A 1 177 ? 32.385 7.001 -41.219 1.00 64.38 177 TYR A C 1
ATOM 1323 O O . TYR A 1 177 ? 31.508 7.839 -41.002 1.00 64.38 177 TYR A O 1
ATOM 1331 N N . VAL A 1 178 ? 33.657 7.175 -40.852 1.00 66.75 178 VAL A N 1
ATOM 1332 C CA . VAL A 1 178 ? 34.130 8.364 -40.128 1.00 66.75 178 VAL A CA 1
ATOM 1333 C C . VAL A 1 178 ? 34.050 9.609 -41.011 1.00 66.75 178 VAL A C 1
ATOM 1335 O O . VAL A 1 178 ? 33.560 10.643 -40.554 1.00 66.75 178 VAL A O 1
ATOM 1338 N N . ASP A 1 179 ? 34.423 9.500 -42.287 1.00 69.62 179 ASP A N 1
ATOM 1339 C CA . ASP A 1 179 ? 34.339 10.630 -43.219 1.00 69.62 179 ASP A CA 1
ATOM 1340 C C . ASP A 1 179 ? 32.886 11.051 -43.474 1.00 69.62 179 ASP A C 1
ATOM 1342 O O . ASP A 1 179 ? 32.565 12.239 -43.448 1.00 69.62 179 ASP A O 1
ATOM 1346 N N . ARG A 1 180 ? 31.964 10.087 -43.597 1.00 73.31 180 ARG A N 1
ATOM 1347 C CA . ARG A 1 180 ? 30.533 10.373 -43.788 1.00 73.31 180 ARG A CA 1
ATOM 1348 C C . ARG A 1 180 ? 29.884 11.005 -42.552 1.00 73.31 180 ARG A C 1
ATOM 1350 O O . ARG A 1 180 ? 29.005 11.855 -42.690 1.00 73.31 180 ARG A O 1
ATOM 1357 N N . ALA A 1 181 ? 30.326 10.626 -41.352 1.00 71.06 181 ALA A N 1
ATOM 1358 C CA . ALA A 1 181 ? 29.872 11.233 -40.101 1.00 71.06 181 ALA A CA 1
ATOM 1359 C C . ALA A 1 181 ? 30.391 12.672 -39.934 1.00 71.06 181 ALA A C 1
ATOM 1361 O O . ALA A 1 181 ? 29.647 13.555 -39.501 1.00 71.06 181 ALA A O 1
ATOM 1362 N N . ARG A 1 182 ? 31.644 12.936 -40.327 1.00 74.38 182 ARG A N 1
ATOM 1363 C CA . ARG A 1 182 ? 32.246 14.276 -40.276 1.00 74.38 182 ARG A CA 1
ATOM 1364 C C . ARG A 1 182 ? 31.544 15.253 -41.221 1.00 74.38 182 ARG A C 1
ATOM 1366 O O . ARG A 1 182 ? 31.261 16.385 -40.829 1.00 74.38 182 ARG A O 1
ATOM 1373 N N . ASP A 1 183 ? 31.189 14.786 -42.414 1.00 77.00 183 ASP A N 1
ATOM 1374 C CA . ASP A 1 183 ? 30.481 15.570 -43.430 1.00 77.00 183 ASP A CA 1
ATOM 1375 C C . ASP A 1 183 ? 29.036 15.908 -43.000 1.00 77.00 183 ASP A C 1
ATOM 1377 O O . ASP A 1 183 ? 28.537 17.022 -43.194 1.00 77.00 183 ASP A O 1
ATOM 1381 N N . ALA A 1 184 ? 28.368 14.971 -42.316 1.00 74.62 184 ALA A N 1
ATOM 1382 C CA . ALA A 1 184 ? 27.051 15.201 -41.724 1.00 74.62 184 ALA A CA 1
ATOM 1383 C C . ALA A 1 184 ? 27.098 16.231 -40.581 1.00 74.62 184 ALA A C 1
ATOM 1385 O O . ALA A 1 184 ? 26.243 17.116 -40.514 1.00 74.62 184 ALA A O 1
ATOM 1386 N N . LEU A 1 185 ? 28.116 16.166 -39.717 1.00 71.69 185 LEU A N 1
ATOM 1387 C CA . LEU A 1 185 ? 28.294 17.120 -38.619 1.00 71.69 185 LEU A CA 1
ATOM 1388 C C . LEU A 1 185 ? 28.592 18.535 -39.126 1.00 71.69 185 LEU A C 1
ATOM 1390 O O . LEU A 1 185 ? 28.000 19.492 -38.627 1.00 71.69 185 LEU A O 1
ATOM 1394 N N . GLN A 1 186 ? 29.426 18.688 -40.159 1.00 70.50 186 GLN A N 1
ATOM 1395 C CA . GLN A 1 186 ? 29.682 20.002 -40.761 1.00 70.50 186 GLN A CA 1
ATOM 1396 C C . GLN A 1 186 ? 28.421 20.619 -41.381 1.00 70.50 186 GLN A C 1
ATOM 1398 O O . GLN A 1 186 ? 28.201 21.822 -41.239 1.00 70.50 186 GLN A O 1
ATOM 1403 N N . LYS A 1 187 ? 27.533 19.811 -41.976 1.00 70.56 187 LYS A N 1
ATOM 1404 C CA . LYS A 1 187 ? 26.228 20.286 -42.471 1.00 70.56 187 LYS A CA 1
ATOM 1405 C C . LYS A 1 187 ? 25.291 20.783 -41.373 1.00 70.56 187 LYS A C 1
ATOM 1407 O O . LYS A 1 187 ? 24.476 21.664 -41.642 1.00 70.56 187 LYS A O 1
ATOM 1412 N N . VAL A 1 188 ? 25.366 20.220 -40.169 1.00 66.94 188 VAL A N 1
ATOM 1413 C CA . VAL A 1 188 ? 24.519 20.627 -39.035 1.00 66.94 188 VAL A CA 1
ATOM 1414 C C . VAL A 1 188 ? 25.099 21.859 -38.340 1.00 66.94 188 VAL A C 1
ATOM 1416 O O . VAL A 1 188 ? 24.360 22.792 -38.035 1.00 66.94 188 VAL A O 1
ATOM 1419 N N . VAL A 1 189 ? 26.422 21.912 -38.164 1.00 65.31 189 VAL A N 1
ATOM 1420 C CA . VAL A 1 189 ? 27.115 23.065 -37.568 1.00 65.31 189 VAL A CA 1
ATOM 1421 C C . VAL A 1 189 ? 27.054 24.289 -38.491 1.00 65.31 189 VAL A C 1
ATOM 1423 O O . VAL A 1 189 ? 26.756 25.387 -38.028 1.00 65.31 189 VAL A O 1
ATOM 1426 N N . GLY A 1 190 ? 27.217 24.110 -39.805 1.00 58.97 190 GLY A N 1
ATOM 1427 C CA . GLY A 1 190 ? 27.114 25.196 -40.787 1.00 58.97 190 GLY A CA 1
ATOM 1428 C C . GLY A 1 190 ? 25.707 25.786 -40.938 1.00 58.97 190 GLY A C 1
ATOM 1429 O O . GLY A 1 190 ? 25.559 26.911 -41.404 1.00 58.97 190 GLY A O 1
ATOM 1430 N N . ARG A 1 191 ? 24.658 25.073 -40.506 1.00 58.00 191 ARG A N 1
ATOM 1431 C CA . ARG A 1 191 ? 23.266 25.550 -40.582 1.00 58.00 191 ARG A CA 1
ATOM 1432 C C . ARG A 1 191 ? 22.857 26.430 -39.390 1.00 58.00 19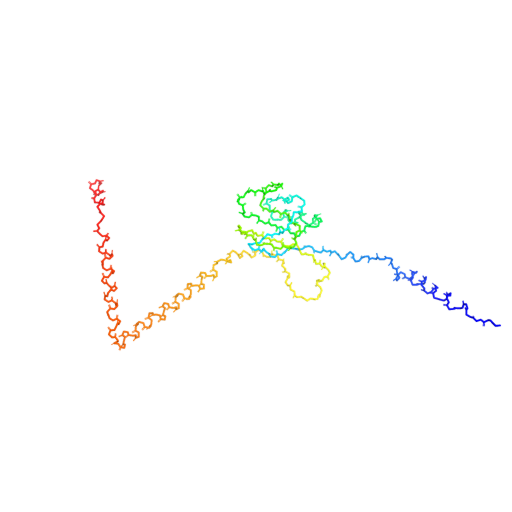1 ARG A C 1
ATOM 1434 O O . ARG A 1 191 ? 21.768 26.990 -39.411 1.00 58.00 191 ARG A O 1
ATOM 1441 N N . LYS A 1 192 ? 23.711 26.575 -38.366 1.00 52.03 192 LYS A N 1
ATOM 1442 C CA . LYS A 1 192 ? 23.422 27.374 -37.158 1.00 52.03 192 LYS A CA 1
ATOM 1443 C C . LYS A 1 192 ? 23.903 28.832 -37.204 1.00 52.03 192 LYS A C 1
ATOM 1445 O O . LYS A 1 192 ? 23.654 29.558 -36.249 1.00 52.03 192 LYS A O 1
ATOM 1450 N N . VAL A 1 193 ? 24.511 29.295 -38.301 1.00 55.84 193 VAL A N 1
ATOM 1451 C CA . VAL A 1 193 ? 24.878 30.716 -38.492 1.00 55.84 193 VAL A CA 1
ATOM 1452 C C . VAL A 1 193 ? 23.999 31.343 -39.573 1.00 55.84 193 VAL A C 1
ATOM 1454 O O . VAL A 1 193 ? 24.461 31.769 -40.623 1.00 55.84 193 VAL A O 1
ATOM 1457 N N . ASN A 1 194 ? 22.691 31.344 -39.341 1.00 55.06 194 ASN A N 1
ATOM 1458 C CA . ASN A 1 194 ? 21.786 32.263 -40.022 1.00 55.06 194 ASN A CA 1
ATOM 1459 C C . ASN A 1 194 ? 20.613 32.559 -39.081 1.00 55.06 194 ASN A C 1
ATOM 1461 O O . ASN A 1 194 ? 19.518 32.022 -39.228 1.00 55.06 194 ASN A O 1
ATOM 1465 N N . ILE A 1 195 ? 20.898 33.339 -38.033 1.00 55.62 195 ILE A N 1
ATOM 1466 C CA . ILE A 1 195 ? 19.874 33.992 -37.216 1.00 55.62 195 ILE A CA 1
ATOM 1467 C C . ILE A 1 195 ? 19.702 35.397 -37.810 1.00 55.62 195 ILE A C 1
ATOM 1469 O O . ILE A 1 195 ? 20.545 36.259 -37.550 1.00 55.62 195 ILE A O 1
ATOM 1473 N N . PRO A 1 196 ? 18.667 35.656 -38.624 1.00 48.44 196 PRO A N 1
ATOM 1474 C CA . PRO A 1 196 ? 18.319 37.020 -38.986 1.00 48.44 196 PRO A CA 1
ATOM 1475 C C . PRO A 1 196 ? 17.761 37.709 -37.732 1.00 48.44 196 PRO A C 1
ATOM 1477 O O . PRO A 1 196 ? 16.732 37.289 -37.208 1.00 48.44 196 PRO A O 1
ATOM 1480 N N . GLY A 1 197 ? 18.454 38.738 -37.228 1.00 55.66 197 GLY A N 1
ATOM 1481 C CA . GLY A 1 197 ? 17.894 39.651 -36.217 1.00 55.66 197 GLY A CA 1
ATOM 1482 C C . GLY A 1 197 ? 18.687 39.893 -34.925 1.00 55.66 197 GLY A C 1
ATOM 1483 O O . GLY A 1 197 ? 18.128 40.481 -34.008 1.00 55.66 197 GLY A O 1
ATOM 1484 N N . ALA A 1 198 ? 19.957 39.489 -34.808 1.00 49.31 198 ALA A N 1
ATOM 1485 C CA . ALA A 1 198 ? 20.729 39.685 -33.566 1.00 49.31 198 ALA A CA 1
ATOM 1486 C C . ALA A 1 198 ? 21.756 40.845 -33.582 1.00 49.31 198 ALA A C 1
ATOM 1488 O O . ALA A 1 198 ? 22.549 40.941 -32.649 1.00 49.31 198 ALA A O 1
ATOM 1489 N N . SER A 1 199 ? 21.778 41.723 -34.598 1.00 50.28 199 SER A N 1
ATOM 1490 C CA . SER A 1 199 ? 22.817 42.771 -34.721 1.00 50.28 199 SER A CA 1
ATOM 1491 C C . SER A 1 199 ? 22.380 44.216 -34.436 1.00 50.28 199 SER A C 1
ATOM 1493 O O . SER A 1 199 ? 23.192 45.113 -34.614 1.00 50.28 199 SER A O 1
ATOM 1495 N N . GLU A 1 200 ? 21.153 44.486 -33.981 1.00 51.59 200 GLU A N 1
ATOM 1496 C CA . GLU A 1 200 ? 20.641 45.869 -33.836 1.00 51.59 200 GLU A CA 1
ATOM 1497 C C . GLU A 1 200 ? 20.551 46.390 -32.385 1.00 51.59 200 GLU A C 1
ATOM 1499 O O . GLU A 1 200 ? 19.719 47.237 -32.072 1.00 51.59 200 GLU A O 1
ATOM 1504 N N . ARG A 1 201 ? 21.388 45.907 -31.453 1.00 48.84 201 ARG A N 1
ATOM 1505 C CA . ARG A 1 201 ? 21.321 46.357 -30.041 1.00 48.84 201 ARG A CA 1
ATOM 1506 C C . ARG A 1 201 ? 22.618 46.832 -29.384 1.00 48.84 201 ARG A C 1
ATOM 1508 O O . ARG A 1 201 ? 22.643 46.947 -28.163 1.00 48.84 201 ARG A O 1
ATOM 1515 N N . TYR A 1 202 ? 23.655 47.171 -30.152 1.00 48.38 202 TYR A N 1
ATOM 1516 C CA . TYR A 1 202 ? 24.936 47.619 -29.574 1.00 48.38 202 TYR A CA 1
ATOM 1517 C C . TYR A 1 202 ? 25.456 48.980 -30.069 1.00 48.38 202 TYR A C 1
ATOM 1519 O O . TYR A 1 202 ? 26.589 49.320 -29.759 1.00 48.38 202 TYR A O 1
ATOM 1527 N N . GLU A 1 203 ? 24.651 49.790 -30.768 1.00 47.84 203 GLU A N 1
ATOM 1528 C CA . GLU A 1 203 ? 25.026 51.181 -31.120 1.00 47.84 203 GLU A CA 1
ATOM 1529 C C . GLU A 1 203 ? 24.267 52.260 -30.329 1.00 47.84 203 GLU A C 1
ATOM 1531 O O . GLU A 1 203 ? 24.246 53.429 -30.702 1.00 47.84 203 GLU A O 1
ATOM 1536 N N . ALA A 1 204 ? 23.663 51.899 -29.199 1.00 49.19 204 ALA A N 1
ATOM 1537 C CA . ALA A 1 204 ? 23.104 52.881 -28.277 1.00 49.19 204 ALA A CA 1
ATOM 1538 C C . ALA A 1 204 ? 23.443 52.502 -26.837 1.00 49.19 204 ALA A C 1
ATOM 1540 O O . ALA A 1 204 ? 22.596 51.949 -26.138 1.00 49.19 204 ALA A O 1
ATOM 1541 N N . LEU A 1 205 ? 24.698 52.753 -26.447 1.00 44.25 205 LEU A N 1
ATOM 1542 C CA . LEU A 1 205 ? 25.156 53.139 -25.103 1.00 44.25 205 LEU A CA 1
ATOM 1543 C C . LEU A 1 205 ? 26.637 53.534 -25.160 1.00 44.25 205 LEU A C 1
ATOM 1545 O O . LEU A 1 205 ? 27.446 52.708 -25.635 1.00 44.25 205 LEU A O 1
#

Radius of gyration: 36.93 Å; Cα contacts (8 Å, |Δi|>4): 237; chains: 1; bounding box: 66×116×91 Å

Secondary structure (DSSP, 8-state):
----SSHHHHHHHHHHHHHHTT---S-------EEEEEPPPBTTEEE-SBSGGG-EESSHHHHHHHHTTSTT--EEEE--TTTT--SSSBSSSEEEES-S-EEE-SS--EEEEEEEEETTTTSS-------------TTTTTHHHHHHHHHHHHHHHHHHHHHHHHHHTT-HHHHHHHHHHHHHHHHHHGGGS--TT-SSSSS--

Foldseek 3Di:
DDDDPPPVVVVVVVVVVCVVVVVDDDDPPPVLVWDKDKDDKDKQKDFDAAFPFQEDDADQVVLVVVLVVTPQFFWKKFDQPPAFDDPTHYGHRITTGRGVDIDGHPRIMIIITMDIDRPPPPPDDDDDDPPDPPPPPPPPPCVVVVVVVVVVVVVVVVVVVVLVVVVVVPDPVSVVVVVVVVVVVCVVVVVPPDDPDDPPPPPPD

Nearest PDB structures (foldseek):
  7qox-assembly2_B  TM=5.867E-01  e=1.105E-01  Homo sapiens
  7qox-assembly1_A  TM=5.838E-01  e=1.792E-01  Homo sapiens
  6o1g-assembly1_A  TM=6.119E-01  e=1.033E+00  Homo sapiens
  6u7g-assembly2_B  TM=2.424E-01  e=2.267E+00  Homo sapiens
  5c97-assembly2_B  TM=2.758E-01  e=4.971E+00  Homo sapiens